Protein AF-A0A800H995-F1 (afdb_monomer_lite)

Sequence (244 aa):
MKYNYLFNILLLSSLLAIDKTYIQQHKPSIDPFRQMSAAKIGDNPFPPNPMGDRAKGFVDQGRVKTAITNYGSFINWDAHPSGIWGDYSYLPAVSFIAGVPGHSNTANYTWENLETVVDEEGVPKYSLWASTNAYEAWYPTSGDTVFKGLLFDLGNDEGIYLPDNEKSSLEEFDSDRLFMFDHENHKIILSTFGEMDPSNTGTRIGFIYPWALRPKLITRESSFDFYDYGPDLEEWTDDDNYVY

Foldseek 3Di:
DVVVVVVVVVVVVVVVPDDVVVVVVPPPPPDPPPDPDDQDDPNDPDDPDVVVVPDDDPPQVPDDDDDDDDDDDDDDPPDPPQDDDDPDGDDPPDDDDDDDQQWAQLLVFDKDWDDFDADPVRFTFKTKIKGLRVLCQQCPPDDHGFFDFKFFPADPSFTDTDPVLEDPDPVPPPHAPHWYADPVVNMIMHMFGTPDDSSDCVSRMTTGGPVNKAADFDDRDPPHTDGQQADVVDGPDPRGRIGD

Radius of gyration: 28.43 Å; chains: 1; bounding box: 77×58×75 Å

pLDDT: mean 77.02, std 17.64, range [38.56, 97.06]

Secondary structure (DSSP, 8-state):
-HHHHHHHHHHHHHHS---HHHHHHTS----TT--SSPPPTTSSPPPSSTTT------GGGT----------S---TTSS---BTTTB---TT--------SEEEGGGS--EEEEEEE-TTS-EEEEEEEEHHHHHHHS-SSSS-S--EEEEEEETTEEEE-GGGB-SSGGG--SSS-EEEETTTTEEEEEEETT--TTSGGG--EEEPGGG-EEEEEEE-SS-EEEE-TTTT-TT-TTS-EE-

Structure (mmCIF, N/CA/C/O backbone):
data_AF-A0A800H995-F1
#
_entry.id   AF-A0A800H995-F1
#
loop_
_atom_site.group_PDB
_atom_site.id
_atom_site.type_symbol
_atom_site.label_atom_id
_atom_site.label_alt_id
_atom_site.label_comp_id
_atom_site.label_asym_id
_atom_site.label_entity_id
_atom_site.label_seq_id
_atom_site.pdbx_PDB_ins_code
_atom_site.Cartn_x
_atom_site.Cartn_y
_atom_site.Cartn_z
_atom_site.occupancy
_atom_site.B_iso_or_equiv
_atom_site.auth_seq_id
_atom_site.auth_comp_id
_atom_site.auth_asym_id
_atom_site.auth_atom_id
_atom_site.pdbx_PDB_model_num
ATOM 1 N N . MET A 1 1 ? 47.366 35.965 44.279 1.00 54.75 1 MET A N 1
ATOM 2 C CA . MET A 1 1 ? 46.313 34.990 43.906 1.00 54.75 1 MET A CA 1
ATOM 3 C C . MET A 1 1 ? 45.366 35.436 42.781 1.00 54.75 1 MET A C 1
ATOM 5 O O . MET A 1 1 ? 44.806 34.550 42.161 1.00 54.75 1 MET A O 1
ATOM 9 N N . LYS A 1 2 ? 45.179 36.730 42.449 1.00 53.84 2 LYS A N 1
ATOM 10 C CA . LYS A 1 2 ? 44.241 37.151 41.373 1.00 53.84 2 LYS A CA 1
ATOM 11 C C . LYS A 1 2 ? 44.732 36.930 39.925 1.00 53.84 2 LYS A C 1
ATOM 13 O O . LYS A 1 2 ? 43.911 36.666 39.058 1.00 53.84 2 LYS A O 1
ATOM 18 N N . TYR A 1 3 ? 46.042 36.977 39.662 1.00 57.00 3 TYR A N 1
ATOM 19 C CA . TYR A 1 3 ? 46.586 36.821 38.298 1.00 57.00 3 TYR A CA 1
ATOM 20 C C . TYR A 1 3 ? 46.536 35.382 37.755 1.00 57.00 3 TYR A C 1
ATOM 22 O O . TYR A 1 3 ? 46.370 35.189 36.554 1.00 57.00 3 TYR A O 1
ATOM 30 N N . ASN A 1 4 ? 46.591 34.369 38.627 1.00 57.97 4 ASN A N 1
ATOM 31 C CA . ASN A 1 4 ? 46.569 32.967 38.193 1.00 57.97 4 ASN A CA 1
ATOM 32 C C . ASN A 1 4 ? 45.194 32.536 37.661 1.00 57.97 4 ASN A C 1
ATOM 34 O O . ASN A 1 4 ? 45.126 31.678 36.789 1.00 57.97 4 ASN A O 1
ATOM 38 N N . TYR A 1 5 ? 44.098 33.136 38.134 1.00 63.56 5 TYR A N 1
ATOM 39 C CA . TYR A 1 5 ? 42.760 32.825 37.620 1.00 63.56 5 TYR A 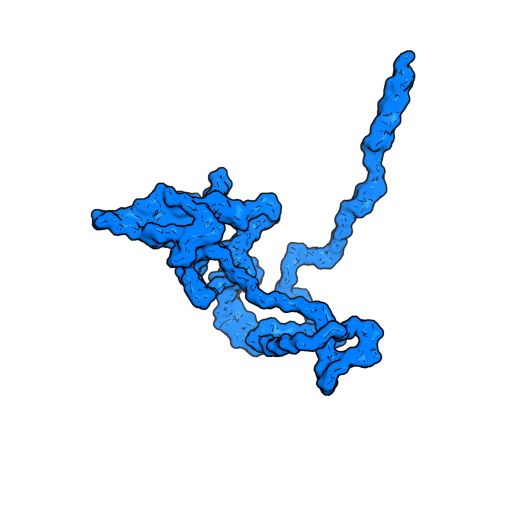CA 1
ATOM 40 C C . TYR A 1 5 ? 42.526 33.417 36.225 1.00 63.56 5 TYR A C 1
ATOM 42 O O . TYR A 1 5 ? 41.967 32.744 35.370 1.00 63.56 5 TYR A O 1
ATOM 50 N N . LEU A 1 6 ? 43.028 34.628 35.960 1.00 67.56 6 LEU A N 1
ATOM 51 C CA . LEU A 1 6 ? 42.952 35.258 34.634 1.00 67.56 6 LEU A CA 1
ATOM 52 C C . LEU A 1 6 ? 43.733 34.476 33.573 1.00 67.56 6 LEU A C 1
ATOM 54 O O . LEU A 1 6 ? 43.238 34.292 32.466 1.00 67.56 6 LEU A O 1
ATOM 58 N N . PHE A 1 7 ? 44.917 33.969 33.926 1.00 72.31 7 PHE A N 1
ATOM 59 C CA . PHE A 1 7 ? 45.712 33.140 33.021 1.00 72.31 7 PHE A CA 1
ATOM 60 C C . PHE A 1 7 ? 45.009 31.817 32.688 1.00 72.31 7 PHE A C 1
ATOM 62 O O . PHE A 1 7 ? 44.943 31.434 31.526 1.00 72.31 7 PHE A O 1
ATOM 69 N N . ASN A 1 8 ? 44.406 31.162 33.687 1.00 70.06 8 ASN A N 1
ATOM 70 C CA . ASN A 1 8 ? 43.651 29.927 33.468 1.00 70.06 8 ASN A CA 1
ATOM 71 C C . ASN A 1 8 ? 42.370 30.147 32.645 1.00 70.06 8 ASN A C 1
ATOM 73 O O . ASN A 1 8 ? 42.041 29.312 31.810 1.00 70.06 8 ASN A O 1
ATOM 77 N N . ILE A 1 9 ? 41.675 31.279 32.816 1.00 75.00 9 ILE A N 1
ATOM 78 C CA . ILE A 1 9 ? 40.492 31.617 32.004 1.00 75.00 9 ILE A CA 1
ATOM 79 C C . ILE A 1 9 ? 40.878 31.837 30.533 1.00 75.00 9 ILE A C 1
ATOM 81 O O . ILE A 1 9 ? 40.166 31.378 29.643 1.00 75.00 9 ILE A O 1
ATOM 85 N N . LEU A 1 10 ? 42.016 32.488 30.271 1.00 71.50 10 LEU A N 1
ATOM 86 C CA . LEU A 1 10 ? 42.496 32.746 28.909 1.00 71.50 10 LEU A CA 1
ATOM 87 C C . LEU A 1 10 ? 42.975 31.470 28.190 1.00 71.50 10 LEU A C 1
ATOM 89 O O . LEU A 1 10 ? 42.895 31.375 26.970 1.00 71.50 10 LEU A O 1
ATOM 93 N N . LEU A 1 11 ? 43.455 30.483 28.949 1.00 68.94 11 LEU A N 1
ATOM 94 C CA . LEU A 1 11 ? 43.869 29.174 28.434 1.00 68.94 11 LEU A CA 1
ATOM 95 C C . LEU A 1 11 ? 42.670 28.247 28.174 1.00 68.94 11 LEU A C 1
ATOM 97 O O . LEU A 1 11 ? 42.711 27.410 27.278 1.00 68.94 11 LEU A O 1
ATOM 101 N N . LEU A 1 12 ? 41.579 28.412 28.926 1.00 69.00 12 LEU A N 1
ATOM 102 C CA . LEU A 1 12 ? 40.344 27.659 28.710 1.00 69.00 12 LEU A CA 1
ATOM 103 C C . LEU A 1 12 ? 39.556 28.183 27.497 1.00 69.00 12 LEU A C 1
ATOM 105 O O . LEU A 1 12 ? 38.948 27.398 26.772 1.00 69.00 12 LEU A O 1
ATOM 109 N N . SER A 1 13 ? 39.596 29.493 27.230 1.00 64.75 13 SER A N 1
ATOM 110 C CA . SER A 1 13 ? 38.947 30.085 26.053 1.00 64.75 13 SER A CA 1
ATOM 111 C C . SER A 1 13 ? 39.665 29.767 24.738 1.00 64.75 13 SER A C 1
ATOM 113 O O . SER A 1 13 ? 39.002 29.674 23.708 1.00 64.75 13 SER A O 1
ATOM 115 N N . SER A 1 14 ? 40.983 29.536 24.752 1.00 65.06 14 SER A N 1
ATOM 116 C CA . SER A 1 14 ? 41.711 29.060 23.567 1.00 65.06 14 SER A CA 1
ATOM 117 C C . SER A 1 14 ? 41.454 27.581 23.260 1.00 65.06 14 SER A C 1
ATOM 119 O O . SER A 1 14 ? 41.461 27.206 22.093 1.00 65.06 14 SER A O 1
ATOM 121 N N . LEU A 1 15 ? 41.160 26.754 24.272 1.00 64.06 15 LEU A N 1
ATOM 122 C CA . LEU A 1 15 ? 40.772 25.347 24.089 1.00 64.06 15 LEU A CA 1
ATOM 123 C C . LEU A 1 15 ? 39.346 25.176 23.539 1.00 64.06 15 LEU A C 1
ATOM 125 O O . LEU A 1 15 ? 39.064 24.179 22.883 1.00 64.06 15 LEU A O 1
ATOM 129 N N . LEU A 1 16 ? 38.454 26.141 23.789 1.00 62.44 16 LEU A N 1
ATOM 130 C CA . LEU A 1 16 ? 37.076 26.155 23.270 1.00 62.44 16 LEU A CA 1
ATOM 131 C C . LEU A 1 16 ? 36.920 26.969 21.975 1.00 62.44 16 LEU A C 1
ATOM 133 O O . LEU A 1 16 ? 35.816 27.070 21.436 1.00 62.44 16 LEU A O 1
ATOM 137 N N . ALA A 1 17 ? 38.001 27.559 21.463 1.00 65.25 17 ALA A N 1
ATOM 138 C CA . ALA A 1 17 ? 37.984 28.236 20.178 1.00 65.25 17 ALA A CA 1
ATOM 139 C C . ALA A 1 17 ? 37.895 27.186 19.061 1.00 65.25 17 ALA A C 1
ATOM 141 O O . ALA A 1 17 ? 38.879 26.532 18.725 1.00 65.25 17 ALA A O 1
ATOM 142 N N . ILE A 1 18 ? 36.700 27.021 18.490 1.00 61.19 18 ILE A N 1
ATOM 143 C CA . ILE A 1 18 ? 36.498 26.200 17.293 1.00 61.19 18 ILE A CA 1
ATOM 144 C C . ILE A 1 18 ? 37.384 26.748 16.174 1.00 61.19 18 ILE A C 1
ATOM 146 O O . ILE A 1 18 ? 37.293 27.921 15.798 1.00 61.19 18 ILE A O 1
ATOM 150 N N . ASP A 1 19 ? 38.236 25.879 15.640 1.00 62.19 19 ASP A N 1
ATOM 151 C CA . ASP A 1 19 ? 39.092 26.197 14.511 1.00 62.19 19 ASP A CA 1
ATOM 152 C C . ASP A 1 19 ? 38.223 26.532 13.288 1.00 62.19 19 ASP A C 1
ATOM 154 O O . ASP A 1 19 ? 37.380 25.744 12.853 1.00 62.19 19 ASP A O 1
ATOM 158 N N . LYS A 1 20 ? 38.411 27.722 12.708 1.00 57.47 20 LYS A N 1
ATOM 159 C CA . LYS A 1 20 ? 37.664 28.140 11.511 1.00 57.47 20 LYS A CA 1
ATOM 160 C C . LYS A 1 20 ? 37.941 27.228 10.313 1.00 57.47 20 LYS A C 1
ATOM 162 O O . LYS A 1 20 ? 37.108 27.165 9.409 1.00 57.47 20 LYS A O 1
ATOM 167 N N . THR A 1 21 ? 39.066 26.509 10.303 1.00 59.22 21 THR A N 1
ATOM 168 C CA . THR A 1 21 ? 39.370 25.519 9.260 1.00 59.22 21 THR A CA 1
ATOM 169 C C . THR A 1 21 ? 38.473 24.280 9.352 1.00 59.22 21 THR A C 1
ATOM 171 O O . THR A 1 21 ? 38.081 23.746 8.314 1.00 59.22 21 THR A O 1
ATOM 174 N N . TYR A 1 22 ? 38.025 23.898 10.555 1.00 60.59 22 TYR A N 1
ATOM 175 C CA . TYR A 1 22 ? 37.072 22.799 10.760 1.00 60.59 22 TYR A CA 1
ATOM 176 C C . TYR A 1 22 ? 35.713 23.083 10.095 1.00 60.59 22 TYR A C 1
ATOM 178 O O . TYR A 1 22 ? 35.132 22.209 9.449 1.00 60.59 22 TYR A O 1
ATOM 186 N N . ILE A 1 23 ? 35.252 24.340 10.164 1.00 54.34 23 ILE A N 1
ATOM 187 C CA . ILE A 1 23 ? 34.011 24.808 9.518 1.00 54.34 23 ILE A CA 1
ATOM 188 C C . ILE A 1 23 ? 34.150 24.833 7.984 1.00 54.34 23 ILE A C 1
ATOM 190 O O . ILE A 1 23 ? 33.175 24.611 7.269 1.00 54.34 23 ILE A O 1
ATOM 194 N N . GLN A 1 24 ? 35.351 25.088 7.451 1.00 56.56 24 GLN A N 1
ATOM 195 C CA . GLN A 1 24 ? 35.584 25.096 6.002 1.00 56.56 24 GLN A CA 1
ATOM 196 C C . GLN A 1 24 ? 35.655 23.688 5.399 1.00 56.56 24 GLN A C 1
ATOM 198 O O . GLN A 1 24 ? 35.197 23.507 4.274 1.00 56.56 24 GLN A O 1
ATOM 203 N N . GLN A 1 25 ? 36.165 22.699 6.139 1.00 55.88 25 GLN A N 1
ATOM 204 C CA . GLN A 1 25 ? 36.224 21.303 5.681 1.00 55.88 25 GLN A CA 1
ATOM 205 C C . GLN A 1 25 ? 34.849 20.615 5.637 1.00 55.88 25 GLN A C 1
ATOM 207 O O . GLN A 1 25 ? 34.675 19.669 4.878 1.00 55.88 25 GLN A O 1
ATOM 212 N N . HIS A 1 26 ? 33.870 21.110 6.402 1.00 52.75 26 HIS A N 1
ATOM 213 C CA . HIS A 1 26 ? 32.517 20.545 6.494 1.00 52.75 26 HIS A CA 1
ATOM 214 C C . HIS A 1 26 ? 31.446 21.395 5.802 1.00 52.75 26 HIS A C 1
ATOM 216 O O . HIS A 1 26 ? 30.258 21.223 6.072 1.00 52.75 26 HIS A O 1
ATOM 222 N N . LYS A 1 27 ? 31.816 22.312 4.899 1.00 53.94 27 LYS A N 1
ATOM 223 C CA . LYS A 1 27 ? 30.809 22.818 3.963 1.00 53.94 27 LYS A CA 1
ATOM 224 C C . LYS A 1 27 ? 30.419 21.646 3.063 1.00 53.94 27 LYS A C 1
ATOM 226 O O . LYS A 1 27 ? 31.298 21.170 2.344 1.00 53.94 27 LYS A O 1
ATOM 231 N N . PRO A 1 28 ? 29.161 21.166 3.091 1.00 56.66 28 PRO A N 1
ATOM 232 C CA . PRO A 1 28 ? 28.741 20.147 2.145 1.00 56.66 28 PRO A CA 1
ATOM 233 C C . PRO A 1 28 ? 29.034 20.696 0.752 1.00 56.66 28 PRO A C 1
ATOM 235 O O . PRO A 1 28 ? 28.636 21.819 0.429 1.00 56.66 28 PRO A O 1
ATOM 238 N N . SER A 1 29 ? 29.802 19.951 -0.042 1.00 57.75 29 SER A N 1
ATOM 239 C CA . SER A 1 29 ? 29.972 20.269 -1.451 1.00 57.75 29 SER A CA 1
ATOM 240 C C . SER A 1 29 ? 28.579 20.265 -2.062 1.00 57.75 29 SER A C 1
ATOM 242 O O . SER A 1 29 ? 27.943 19.216 -2.153 1.00 57.75 29 SER A O 1
ATOM 244 N N . ILE A 1 30 ? 28.070 21.447 -2.398 1.00 59.50 30 ILE A N 1
ATOM 245 C CA . ILE A 1 30 ? 26.833 21.562 -3.158 1.00 59.50 30 ILE A CA 1
ATOM 246 C C . ILE A 1 30 ? 27.180 20.995 -4.526 1.00 59.50 30 ILE A C 1
ATOM 248 O O . ILE A 1 30 ? 27.930 21.621 -5.273 1.00 59.50 30 ILE A O 1
ATOM 252 N N . ASP A 1 31 ? 26.723 19.775 -4.794 1.00 55.09 31 ASP A N 1
ATOM 253 C CA . ASP A 1 31 ? 26.855 19.174 -6.109 1.00 55.09 31 ASP A CA 1
ATOM 254 C C . ASP A 1 31 ? 26.117 20.081 -7.112 1.00 55.09 31 ASP A C 1
ATOM 256 O O . ASP A 1 31 ? 24.905 20.273 -6.975 1.00 55.09 31 ASP A O 1
ATOM 260 N N . PRO A 1 32 ? 26.821 20.694 -8.083 1.00 59.16 32 PRO A N 1
ATOM 261 C CA . PRO A 1 32 ? 26.200 21.561 -9.078 1.00 59.16 32 PRO A CA 1
ATOM 262 C C . PRO A 1 32 ? 25.248 20.801 -10.016 1.00 59.16 32 PRO A C 1
ATOM 264 O O . PRO A 1 32 ? 24.478 21.441 -10.726 1.00 59.16 32 PRO A O 1
ATOM 267 N N . PHE A 1 33 ? 25.280 19.464 -10.009 1.00 58.44 33 PHE A N 1
ATOM 268 C CA . PHE A 1 33 ? 24.367 18.586 -10.742 1.00 58.44 33 PHE A CA 1
ATOM 269 C C . PHE A 1 33 ? 23.270 17.992 -9.861 1.00 58.44 33 PHE A C 1
ATOM 271 O O . PHE A 1 33 ? 22.511 17.139 -10.321 1.00 58.44 33 PHE A O 1
ATOM 278 N N . ARG A 1 34 ? 23.155 18.445 -8.606 1.00 47.72 34 ARG A N 1
ATOM 279 C CA . ARG A 1 34 ? 22.047 18.062 -7.740 1.00 47.72 34 ARG A CA 1
ATOM 280 C C . ARG A 1 34 ? 20.759 18.600 -8.344 1.00 47.72 34 ARG A C 1
ATOM 282 O O . ARG A 1 34 ? 20.416 19.768 -8.165 1.00 47.72 34 ARG A O 1
ATOM 289 N N . GLN A 1 35 ? 20.059 17.746 -9.079 1.00 53.19 35 GLN A N 1
ATOM 290 C CA . GLN A 1 35 ? 18.745 18.087 -9.580 1.00 53.19 35 GLN A CA 1
ATOM 291 C C . GLN A 1 35 ? 17.812 18.269 -8.384 1.00 53.19 35 GLN A C 1
ATOM 293 O O . GLN A 1 35 ? 17.737 17.424 -7.492 1.00 53.19 35 GLN A O 1
ATOM 298 N N . MET A 1 36 ? 17.174 19.436 -8.325 1.00 53.41 36 MET A N 1
ATOM 299 C CA . MET A 1 36 ? 16.183 19.748 -7.294 1.00 53.41 36 MET A CA 1
ATOM 300 C C . MET A 1 36 ? 14.823 19.104 -7.588 1.00 53.41 36 MET A C 1
ATOM 302 O O . MET A 1 36 ? 13.978 19.051 -6.703 1.00 53.41 36 MET A O 1
ATOM 306 N N . SER A 1 37 ? 14.639 18.602 -8.808 1.00 59.25 37 SER A N 1
ATOM 307 C CA . SER A 1 37 ? 13.478 17.854 -9.279 1.00 59.25 37 SER A CA 1
ATOM 308 C C . SER A 1 37 ? 13.937 16.508 -9.839 1.00 59.25 37 SER A C 1
ATOM 310 O O . SER A 1 37 ? 15.070 16.389 -10.309 1.00 59.25 37 SER A O 1
ATOM 312 N N . ALA A 1 38 ? 13.072 15.495 -9.802 1.00 58.06 38 ALA A N 1
ATOM 313 C CA . ALA A 1 38 ? 13.302 14.283 -10.580 1.00 58.06 38 ALA A CA 1
ATOM 314 C C . ALA A 1 38 ? 13.412 14.657 -12.072 1.00 58.06 38 ALA A C 1
ATOM 316 O O . ALA A 1 38 ? 12.685 15.536 -12.536 1.00 58.06 38 ALA A O 1
ATOM 317 N N . ALA A 1 39 ? 14.350 14.047 -12.802 1.00 59.81 39 ALA A N 1
ATOM 318 C CA . ALA A 1 39 ? 14.429 14.214 -14.251 1.00 59.81 39 ALA A CA 1
ATOM 319 C C . ALA A 1 39 ? 13.165 13.631 -14.890 1.00 59.81 39 ALA A C 1
ATOM 321 O O . ALA A 1 39 ? 12.887 12.449 -14.674 1.00 59.81 39 ALA A O 1
ATOM 322 N N . LYS A 1 40 ? 12.447 14.429 -15.683 1.00 61.06 40 LYS A N 1
ATOM 323 C CA . LYS A 1 40 ? 11.290 13.960 -16.444 1.00 61.06 40 LYS A CA 1
ATOM 324 C C . LYS A 1 40 ? 11.722 13.187 -17.687 1.00 61.06 40 LYS A C 1
ATOM 326 O O . LYS A 1 40 ? 12.825 13.386 -18.224 1.00 61.06 40 LYS A O 1
ATOM 331 N N . ILE A 1 41 ? 10.856 12.307 -18.182 1.00 58.25 41 ILE A N 1
ATOM 332 C CA . ILE A 1 41 ? 11.091 11.619 -19.456 1.00 58.25 41 ILE A CA 1
ATOM 333 C C . ILE A 1 41 ? 11.162 12.671 -20.576 1.00 58.25 41 ILE A C 1
ATOM 335 O O . ILE A 1 41 ? 10.189 13.348 -20.889 1.00 58.25 41 ILE A O 1
ATOM 339 N N . GLY A 1 42 ? 12.339 12.814 -21.194 1.00 63.06 42 GLY A N 1
ATOM 340 C CA . GLY A 1 42 ? 12.588 13.797 -22.257 1.00 63.06 42 GLY A CA 1
ATOM 341 C C . GLY A 1 42 ? 13.265 15.101 -21.814 1.00 63.06 42 GLY A C 1
ATOM 342 O O . GLY A 1 42 ? 13.636 15.890 -22.682 1.00 63.06 42 GLY A O 1
ATOM 343 N N . ASP A 1 43 ? 13.521 15.304 -20.514 1.00 66.31 43 ASP A N 1
ATOM 344 C CA . ASP A 1 43 ? 14.263 16.478 -20.010 1.00 66.31 43 ASP A CA 1
ATOM 345 C C . ASP A 1 43 ? 15.713 16.522 -20.505 1.00 66.31 43 ASP A C 1
ATOM 347 O O . ASP A 1 43 ? 16.322 17.587 -20.639 1.00 66.31 43 ASP A O 1
ATOM 351 N N . ASN A 1 44 ? 16.285 15.348 -20.780 1.00 66.44 44 ASN A N 1
ATOM 352 C CA . ASN A 1 44 ? 17.637 15.228 -21.295 1.00 66.44 44 ASN A CA 1
ATOM 353 C C . ASN A 1 44 ? 17.601 15.081 -22.822 1.00 66.44 44 ASN A C 1
ATOM 355 O O . ASN A 1 44 ? 16.975 14.145 -23.329 1.00 66.44 44 ASN A O 1
ATOM 359 N N . PRO A 1 45 ? 18.295 15.956 -23.574 1.00 66.06 45 PRO A N 1
ATOM 360 C CA . PRO A 1 45 ? 18.411 15.790 -25.013 1.00 66.06 45 PRO A CA 1
ATOM 361 C C . PRO A 1 45 ? 19.145 14.486 -25.331 1.00 66.06 45 PRO A C 1
ATOM 363 O O . PRO A 1 45 ? 19.987 14.025 -24.554 1.00 66.06 45 PRO A O 1
ATOM 366 N N . PHE A 1 46 ? 18.868 13.920 -26.508 1.00 63.91 46 PHE A N 1
ATOM 367 C CA . PHE A 1 46 ? 19.617 12.763 -26.993 1.00 63.91 46 PHE A CA 1
ATOM 368 C C . PHE A 1 46 ? 21.129 13.028 -26.908 1.00 63.91 46 PHE A C 1
ATOM 370 O O . PHE A 1 46 ? 21.572 14.131 -27.260 1.00 63.91 46 PHE A O 1
ATOM 377 N N . PRO A 1 47 ? 21.937 12.045 -26.464 1.00 63.03 47 PRO A N 1
ATOM 378 C CA . PRO A 1 47 ? 23.374 12.222 -26.346 1.00 63.03 47 PRO A CA 1
ATOM 379 C C . PRO A 1 47 ? 23.962 12.710 -27.679 1.00 63.03 47 PRO A C 1
ATOM 381 O O . PRO A 1 47 ? 23.758 12.067 -28.711 1.00 63.03 47 PRO A O 1
ATOM 384 N N . PRO A 1 48 ? 24.739 13.808 -27.697 1.00 67.69 48 PRO A N 1
ATOM 385 C CA . PRO A 1 48 ? 25.299 14.352 -28.937 1.00 67.69 48 PRO A CA 1
ATOM 386 C C . PRO A 1 48 ? 26.365 13.434 -29.552 1.00 67.69 48 PRO A C 1
ATOM 388 O O . PRO A 1 48 ? 26.756 13.617 -30.704 1.00 67.69 48 PRO A O 1
ATOM 391 N N . ASN A 1 49 ? 26.858 12.457 -28.784 1.00 66.56 49 ASN A N 1
ATOM 392 C CA . ASN A 1 49 ? 27.840 11.483 -29.224 1.00 66.56 49 ASN A CA 1
ATOM 393 C C . ASN A 1 49 ? 27.249 10.060 -29.168 1.00 66.56 49 ASN A C 1
ATOM 395 O O . ASN A 1 49 ? 27.012 9.558 -28.067 1.00 66.56 49 ASN A O 1
ATOM 399 N N . PRO A 1 50 ? 27.116 9.358 -30.307 1.00 58.78 50 PRO A N 1
ATOM 400 C CA . PRO A 1 50 ? 26.635 7.975 -30.343 1.00 58.78 50 PRO A CA 1
ATOM 401 C C . PRO A 1 50 ? 27.564 6.980 -29.620 1.00 58.78 50 PRO A C 1
ATOM 403 O O . PRO A 1 50 ? 27.151 5.872 -29.297 1.00 58.78 50 PRO A O 1
ATOM 406 N N . MET A 1 51 ? 28.818 7.345 -29.317 1.00 53.59 51 MET A N 1
ATOM 407 C CA . MET A 1 51 ? 29.682 6.543 -28.438 1.00 53.59 51 MET A CA 1
ATOM 408 C C . MET A 1 51 ? 29.318 6.652 -26.950 1.00 53.59 51 MET A C 1
ATOM 410 O O . MET A 1 51 ? 29.740 5.785 -26.188 1.00 53.59 51 MET A O 1
ATOM 414 N N . GLY A 1 52 ? 28.581 7.689 -26.539 1.00 52.00 52 GLY A N 1
ATOM 415 C CA . GLY A 1 52 ? 28.050 7.835 -25.178 1.00 52.00 52 GLY A CA 1
ATOM 416 C C . GLY A 1 52 ? 26.762 7.041 -24.950 1.00 52.00 52 GLY A C 1
ATOM 417 O O . GLY A 1 52 ? 26.451 6.698 -23.817 1.00 52.00 52 GLY A O 1
ATOM 418 N N . ASP A 1 53 ? 26.067 6.679 -26.030 1.00 50.75 53 ASP A N 1
ATOM 419 C CA . ASP A 1 53 ? 24.805 5.933 -26.027 1.00 50.75 53 ASP A CA 1
ATOM 420 C C . ASP A 1 53 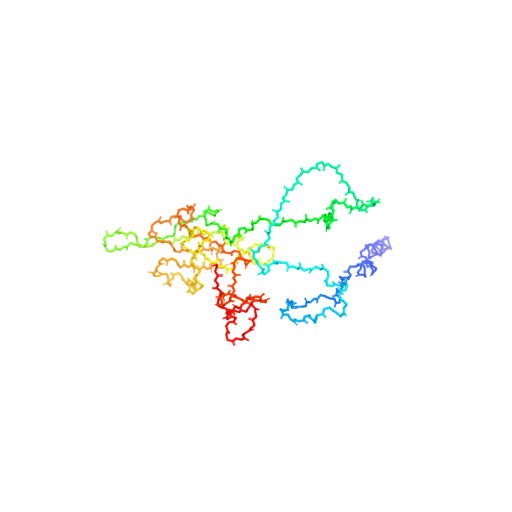? 25.031 4.426 -26.263 1.00 50.75 53 ASP A C 1
ATOM 422 O O . ASP A 1 53 ? 24.505 3.802 -27.185 1.00 50.75 53 ASP A O 1
ATOM 426 N N . ARG A 1 54 ? 25.935 3.829 -25.476 1.00 53.56 54 ARG A N 1
ATOM 427 C CA . ARG A 1 54 ? 26.258 2.390 -25.576 1.00 53.56 54 ARG A CA 1
ATOM 428 C C . ARG A 1 54 ? 25.429 1.521 -24.634 1.00 53.56 54 ARG A C 1
ATOM 430 O O . ARG A 1 54 ? 25.456 0.299 -24.763 1.00 53.56 54 ARG A O 1
ATOM 437 N N . ALA A 1 55 ? 24.691 2.130 -23.712 1.00 48.56 55 ALA A N 1
ATOM 438 C CA . ALA A 1 55 ? 23.812 1.434 -22.786 1.00 48.56 55 ALA A CA 1
ATOM 439 C C . ALA A 1 55 ? 22.364 1.517 -23.286 1.00 48.56 55 ALA A C 1
ATOM 441 O O . ALA A 1 55 ? 21.603 2.388 -22.884 1.00 48.56 55 ALA A O 1
ATOM 442 N N . LYS A 1 56 ? 21.965 0.584 -24.158 1.00 47.59 56 LYS A N 1
ATOM 443 C CA . LYS A 1 56 ? 20.542 0.364 -24.446 1.00 47.59 56 LYS A CA 1
ATOM 444 C C . LYS A 1 56 ? 19.906 -0.360 -23.261 1.00 47.59 56 LYS A C 1
ATOM 446 O O . LYS A 1 56 ? 20.133 -1.555 -23.074 1.00 47.59 56 LYS A O 1
ATOM 451 N N . GLY A 1 57 ? 19.128 0.358 -22.457 1.00 46.47 57 GLY A N 1
ATOM 452 C CA . GLY A 1 57 ? 18.270 -0.244 -21.440 1.00 46.47 57 GLY A CA 1
ATOM 453 C C . GLY A 1 57 ? 17.075 -0.928 -22.105 1.00 46.47 57 GLY A C 1
ATOM 454 O O . GLY A 1 57 ? 16.235 -0.264 -22.694 1.00 46.47 57 GLY A O 1
ATOM 455 N N . PHE A 1 58 ? 16.983 -2.255 -22.020 1.00 45.38 58 PHE A N 1
ATOM 456 C CA . PHE A 1 58 ? 15.841 -3.031 -22.536 1.00 45.38 58 PHE A CA 1
ATOM 457 C C . PHE A 1 58 ? 14.697 -3.174 -21.514 1.00 45.38 58 PHE A C 1
ATOM 459 O O . PHE A 1 58 ? 13.928 -4.134 -21.581 1.00 45.38 58 PHE A O 1
ATOM 466 N N . VAL A 1 59 ? 14.590 -2.247 -20.556 1.00 44.28 59 VAL A N 1
ATOM 467 C CA . VAL A 1 59 ? 13.576 -2.299 -19.487 1.00 44.28 59 VAL A CA 1
ATOM 468 C C . VAL A 1 59 ? 12.157 -2.220 -20.070 1.00 44.28 59 VAL A C 1
ATOM 470 O O . VAL A 1 59 ? 11.311 -3.025 -19.689 1.00 44.28 59 VAL A O 1
ATOM 473 N N . ASP A 1 60 ? 11.936 -1.391 -21.094 1.00 46.44 60 ASP A N 1
ATOM 474 C CA . ASP A 1 60 ? 10.596 -1.155 -21.661 1.00 46.44 60 ASP A CA 1
ATOM 475 C C . ASP A 1 60 ? 10.052 -2.276 -22.558 1.00 46.44 60 ASP A C 1
ATOM 477 O O . ASP A 1 60 ? 8.860 -2.326 -22.845 1.00 46.44 60 ASP A O 1
ATOM 481 N N . GLN A 1 61 ? 10.881 -3.226 -23.004 1.00 45.88 61 GLN A N 1
ATOM 482 C CA . GLN A 1 61 ? 10.428 -4.272 -23.937 1.00 45.88 61 GLN A CA 1
ATOM 483 C C . GLN A 1 61 ? 9.983 -5.573 -23.251 1.00 45.88 61 GLN A C 1
ATOM 485 O O . GLN A 1 61 ? 9.635 -6.539 -23.937 1.00 45.88 61 GLN A O 1
ATOM 490 N N . GLY A 1 62 ? 10.007 -5.633 -21.912 1.00 45.53 62 GLY A N 1
ATOM 491 C CA . GLY A 1 62 ? 9.465 -6.754 -21.129 1.00 45.53 62 GLY A CA 1
ATOM 492 C C . GLY A 1 62 ? 10.066 -8.131 -21.452 1.00 45.53 62 GLY A C 1
ATOM 493 O O . GLY A 1 62 ? 9.461 -9.162 -21.163 1.00 45.53 62 GLY A O 1
ATOM 494 N N . ARG A 1 63 ? 11.237 -8.187 -22.099 1.00 43.78 63 ARG A N 1
ATOM 495 C CA . ARG A 1 63 ? 11.880 -9.433 -22.547 1.00 43.78 63 ARG A CA 1
ATOM 496 C C . ARG A 1 63 ? 13.370 -9.421 -22.244 1.00 43.78 63 ARG A C 1
ATOM 498 O O . ARG A 1 63 ? 14.200 -9.467 -23.147 1.00 43.78 63 ARG A O 1
ATOM 505 N N . VAL A 1 64 ? 13.719 -9.429 -20.963 1.00 46.66 64 VAL A N 1
ATOM 506 C CA . VAL A 1 64 ? 15.083 -9.773 -20.560 1.00 46.66 64 VAL A CA 1
ATOM 507 C C . VAL A 1 64 ? 15.169 -11.296 -20.450 1.00 46.66 64 VAL A C 1
ATOM 509 O O . VAL A 1 64 ? 14.644 -11.899 -19.520 1.00 46.66 64 VAL A O 1
ATOM 512 N N . LYS A 1 65 ? 15.813 -11.946 -21.425 1.00 43.31 65 LYS A N 1
ATOM 513 C CA . LYS A 1 65 ? 16.214 -13.355 -21.303 1.00 43.31 65 LYS A CA 1
ATOM 514 C C . LYS A 1 65 ? 17.613 -13.391 -20.700 1.00 43.31 65 LYS A C 1
ATOM 516 O O . LYS A 1 65 ? 18.590 -13.214 -21.423 1.00 43.31 65 LYS A O 1
ATOM 521 N N . THR A 1 66 ? 17.715 -13.587 -19.389 1.00 47.00 66 THR A N 1
ATOM 522 C CA . THR A 1 66 ? 19.004 -13.818 -18.727 1.00 47.00 66 THR A CA 1
ATOM 523 C C . THR A 1 66 ? 19.261 -15.319 -18.618 1.00 47.00 66 THR A C 1
ATOM 525 O O . THR A 1 66 ? 18.366 -16.100 -18.300 1.00 47.00 66 THR A O 1
ATOM 528 N N . ALA A 1 67 ? 20.488 -15.744 -18.905 1.00 45.22 67 ALA A N 1
ATOM 529 C CA . ALA A 1 67 ? 20.958 -17.090 -18.607 1.00 45.22 67 ALA A CA 1
ATOM 530 C C . ALA A 1 67 ? 22.112 -16.952 -17.614 1.00 45.22 67 ALA A C 1
ATOM 532 O O . ALA A 1 67 ? 23.177 -16.447 -17.961 1.00 45.22 67 ALA A O 1
ATOM 533 N N . ILE A 1 68 ? 21.891 -17.361 -16.365 1.00 50.94 68 ILE A N 1
ATOM 534 C CA . ILE A 1 68 ? 22.937 -17.367 -15.340 1.00 50.94 68 ILE A CA 1
ATOM 535 C C . ILE A 1 68 ? 23.721 -18.669 -15.509 1.00 50.94 68 ILE A C 1
ATOM 537 O O . ILE A 1 68 ? 23.241 -19.740 -15.145 1.00 50.94 68 ILE A O 1
ATOM 541 N N . THR A 1 69 ? 24.924 -18.585 -16.078 1.00 43.59 69 THR A N 1
ATOM 542 C CA . THR A 1 69 ? 25.884 -19.697 -16.070 1.00 43.59 69 THR A CA 1
ATOM 543 C C . THR A 1 69 ? 26.949 -19.400 -15.027 1.00 43.59 69 THR A C 1
ATOM 545 O O . THR A 1 69 ? 27.738 -18.474 -15.186 1.00 43.59 69 THR A O 1
ATOM 548 N N . ASN A 1 70 ? 26.956 -20.167 -13.939 1.00 42.78 70 ASN A N 1
ATOM 549 C CA . ASN A 1 70 ? 28.023 -20.117 -12.947 1.00 42.78 70 ASN A CA 1
ATOM 550 C C . ASN A 1 70 ? 29.143 -21.068 -13.386 1.00 42.78 70 ASN A C 1
ATOM 552 O O . ASN A 1 70 ? 28.917 -22.276 -13.482 1.00 42.78 70 ASN A O 1
ATOM 556 N N . TYR A 1 71 ? 30.337 -20.535 -13.655 1.00 38.56 71 TYR A N 1
ATOM 557 C CA . TYR A 1 71 ? 31.524 -21.358 -13.855 1.00 38.56 71 TYR A CA 1
ATOM 558 C C . TYR A 1 71 ? 32.776 -20.683 -13.289 1.00 38.56 71 TYR A C 1
ATOM 560 O O . TYR A 1 71 ? 33.349 -19.805 -13.922 1.00 38.56 71 TYR A O 1
ATOM 568 N N . GLY A 1 72 ? 33.225 -21.157 -12.122 1.00 46.69 72 GLY A N 1
ATOM 569 C CA . GLY A 1 72 ? 34.572 -20.922 -11.593 1.00 46.69 72 GLY A CA 1
ATOM 570 C C . GLY A 1 72 ? 34.921 -19.474 -11.217 1.00 46.69 72 GLY A C 1
ATOM 571 O O . GLY A 1 72 ? 34.264 -18.508 -11.582 1.00 46.69 72 GLY A O 1
ATOM 572 N N . SER A 1 73 ? 35.995 -19.321 -10.443 1.00 56.25 73 SER A N 1
ATOM 573 C CA . SER A 1 73 ? 36.567 -18.014 -10.110 1.00 56.25 73 SER A CA 1
ATOM 574 C C . SER A 1 73 ? 37.618 -17.657 -11.153 1.00 56.25 73 SER A C 1
ATOM 576 O O . SER A 1 73 ? 38.730 -18.131 -10.993 1.00 56.25 73 SER A O 1
ATOM 578 N N . PHE A 1 74 ? 37.308 -16.865 -12.193 1.00 48.34 74 PHE A N 1
ATOM 579 C CA . PHE A 1 74 ? 38.343 -16.188 -12.996 1.00 48.34 74 PHE A CA 1
ATOM 580 C C . PHE A 1 74 ? 37.860 -14.919 -13.740 1.00 48.34 74 PHE A C 1
ATOM 582 O O . PHE A 1 74 ? 36.868 -14.944 -14.461 1.00 48.34 74 PHE A O 1
ATOM 589 N N . ILE A 1 75 ? 38.716 -13.887 -13.633 1.00 50.72 75 ILE A N 1
ATOM 590 C CA . ILE A 1 75 ? 39.004 -12.737 -14.525 1.00 50.72 75 ILE A CA 1
ATOM 591 C C . ILE A 1 75 ? 38.531 -11.339 -14.066 1.00 50.72 75 ILE A C 1
ATOM 593 O O . ILE A 1 75 ? 37.371 -10.953 -14.170 1.00 50.72 75 ILE A O 1
ATOM 597 N N . ASN A 1 76 ? 39.519 -10.565 -13.603 1.00 52.97 76 ASN A N 1
ATOM 598 C CA . ASN A 1 76 ? 39.546 -9.109 -13.468 1.00 52.97 76 ASN A CA 1
ATOM 599 C C . ASN A 1 76 ? 39.736 -8.426 -14.840 1.00 52.97 76 ASN A C 1
ATOM 601 O O . ASN A 1 76 ? 40.327 -9.000 -15.751 1.00 52.97 76 ASN A O 1
ATOM 605 N N . TRP A 1 77 ? 39.283 -7.173 -14.969 1.00 53.78 77 TRP A N 1
ATOM 606 C CA . TRP A 1 77 ? 39.417 -6.330 -16.177 1.00 53.78 77 TRP A CA 1
ATOM 607 C C . TRP A 1 77 ? 40.873 -6.135 -16.655 1.00 53.78 77 TRP A C 1
ATOM 609 O O . TRP A 1 77 ? 41.106 -5.721 -17.786 1.00 53.78 77 TRP A O 1
ATOM 619 N N . ASP A 1 78 ? 41.855 -6.472 -15.819 1.00 55.19 78 ASP A N 1
ATOM 620 C CA . ASP A 1 78 ? 43.278 -6.242 -16.075 1.00 55.19 78 ASP A CA 1
ATOM 621 C C . ASP A 1 78 ? 43.925 -7.261 -17.033 1.00 55.19 78 ASP A C 1
ATOM 623 O O . ASP A 1 78 ? 45.092 -7.104 -17.396 1.00 55.19 78 ASP A O 1
ATOM 627 N N . ALA A 1 79 ? 43.205 -8.313 -17.445 1.00 55.06 79 ALA A N 1
ATOM 628 C CA . ALA A 1 79 ? 43.725 -9.346 -18.341 1.00 55.06 79 ALA A CA 1
ATOM 629 C C . ALA A 1 79 ? 42.969 -9.378 -19.681 1.00 55.06 79 ALA A C 1
ATOM 631 O O . ALA A 1 79 ? 41.793 -9.737 -19.753 1.00 55.06 79 ALA A O 1
ATOM 632 N N . HIS A 1 80 ? 43.676 -9.044 -20.765 1.00 56.47 80 HIS A N 1
ATOM 633 C CA . HIS A 1 80 ? 43.170 -9.102 -22.138 1.00 56.47 80 HIS A CA 1
ATOM 634 C C . HIS A 1 80 ? 43.805 -10.266 -22.924 1.00 56.47 80 HIS A C 1
ATOM 636 O O . HIS A 1 80 ? 44.996 -10.533 -22.748 1.00 56.47 80 HIS A O 1
ATOM 642 N N . PRO A 1 81 ? 43.059 -10.929 -23.832 1.00 57.44 81 PRO A N 1
ATOM 643 C CA . PRO A 1 81 ? 41.721 -10.565 -24.299 1.00 57.44 81 PRO A CA 1
ATOM 644 C C . PRO A 1 81 ? 40.602 -11.093 -23.390 1.00 57.44 81 PRO A C 1
ATOM 646 O O . PRO A 1 81 ? 40.480 -12.290 -23.143 1.00 57.44 81 PRO A O 1
ATOM 649 N N . SER A 1 82 ? 39.737 -10.186 -22.944 1.00 56.16 82 SER A N 1
ATOM 650 C CA . SER A 1 82 ? 38.501 -10.495 -22.228 1.00 56.16 82 SER A CA 1
ATOM 651 C C . SER A 1 82 ? 37.405 -10.853 -23.239 1.00 56.16 82 SER A C 1
ATOM 653 O O . SER A 1 82 ? 36.534 -10.048 -23.561 1.00 56.16 82 SER A O 1
ATOM 655 N N . GLY A 1 83 ? 37.475 -12.055 -23.808 1.00 51.66 83 GLY A N 1
ATOM 656 C CA . GLY A 1 83 ? 36.483 -12.534 -24.771 1.00 51.66 83 GLY A CA 1
ATOM 657 C C . GLY A 1 83 ? 36.115 -13.988 -24.524 1.00 51.66 83 GLY A C 1
ATOM 658 O O . GLY A 1 83 ? 36.998 -14.828 -24.361 1.00 51.66 83 GLY A O 1
ATOM 659 N N . ILE A 1 84 ? 34.817 -14.296 -24.543 1.00 55.66 84 ILE A N 1
ATOM 660 C CA . ILE A 1 84 ? 34.349 -15.649 -24.843 1.00 55.66 84 ILE A CA 1
ATOM 661 C C . ILE A 1 84 ? 33.676 -15.629 -26.213 1.00 55.66 84 ILE A C 1
ATOM 663 O O . ILE A 1 84 ? 32.907 -14.740 -26.528 1.00 55.66 84 ILE A O 1
ATOM 667 N N . TRP A 1 85 ? 34.010 -16.648 -27.000 1.00 51.47 85 TRP A N 1
ATOM 668 C CA . TRP A 1 85 ? 33.411 -17.118 -28.250 1.00 51.47 85 TRP A CA 1
ATOM 669 C C . TRP A 1 85 ? 32.434 -16.193 -29.008 1.00 51.47 85 TRP A C 1
ATOM 671 O O . TRP A 1 85 ? 31.270 -16.044 -28.644 1.00 51.47 85 TRP A O 1
ATOM 681 N N . GLY A 1 86 ? 32.888 -15.686 -30.160 1.00 64.44 86 GLY A N 1
ATOM 682 C CA . GLY A 1 86 ? 32.068 -14.910 -31.094 1.00 64.44 86 GLY A CA 1
ATOM 683 C C . GLY A 1 86 ? 31.910 -13.450 -30.669 1.00 64.44 86 GLY A C 1
ATOM 684 O O . GLY A 1 86 ? 32.889 -12.813 -30.289 1.00 64.44 86 GLY A O 1
ATOM 685 N N . ASP A 1 87 ? 30.678 -12.943 -30.738 1.00 57.91 87 ASP A N 1
ATOM 686 C CA . ASP A 1 87 ? 30.317 -11.546 -30.445 1.00 57.91 87 ASP A CA 1
ATOM 687 C C . ASP A 1 87 ? 29.929 -11.306 -28.966 1.00 57.91 87 ASP A C 1
ATOM 689 O O . ASP A 1 87 ? 29.360 -10.267 -28.629 1.00 57.91 87 ASP A O 1
ATOM 693 N N . TYR A 1 88 ? 30.194 -12.261 -28.066 1.00 57.44 88 TYR A N 1
ATOM 694 C CA . TYR A 1 88 ? 29.807 -12.185 -26.653 1.00 57.44 88 TYR A CA 1
ATOM 695 C C . TYR A 1 88 ? 30.987 -11.752 -25.761 1.00 57.44 88 TYR A C 1
ATOM 697 O O . TYR A 1 88 ? 32.141 -12.106 -25.985 1.00 57.44 88 TYR A O 1
ATOM 705 N N . SER A 1 89 ? 30.718 -10.966 -24.717 1.00 61.78 89 SER A N 1
ATOM 706 C CA . SER A 1 89 ? 31.744 -10.507 -23.769 1.00 61.78 89 SER A CA 1
ATOM 707 C C . SER A 1 89 ? 31.219 -10.526 -22.334 1.00 61.78 89 SER A C 1
ATOM 709 O O . SER A 1 89 ? 30.010 -10.584 -22.102 1.00 61.78 89 SER A O 1
ATOM 711 N N . TYR A 1 90 ? 32.136 -10.500 -21.369 1.00 61.31 90 TYR A N 1
ATOM 712 C CA . TYR A 1 90 ? 31.807 -10.425 -19.951 1.00 61.31 90 TYR A CA 1
ATOM 713 C C . TYR A 1 90 ? 31.439 -8.996 -19.554 1.00 61.31 90 TYR A C 1
ATOM 715 O O . TYR A 1 90 ? 32.157 -8.050 -19.872 1.00 61.31 90 TYR A O 1
ATOM 723 N N . LEU A 1 91 ? 30.363 -8.856 -18.783 1.00 62.00 91 LEU A N 1
ATOM 724 C CA . LEU A 1 91 ? 30.070 -7.639 -18.034 1.00 62.00 91 LEU A CA 1
ATOM 725 C C . LEU A 1 91 ? 30.530 -7.855 -16.584 1.00 62.00 91 LEU A C 1
ATOM 727 O O . LEU A 1 91 ? 29.887 -8.619 -15.859 1.00 62.00 91 LEU A O 1
ATOM 731 N N . PRO A 1 92 ? 31.652 -7.256 -16.145 1.00 58.31 92 PRO A N 1
ATOM 732 C CA . PRO A 1 92 ? 32.023 -7.301 -14.739 1.00 58.31 92 PRO A CA 1
ATOM 733 C C . PRO A 1 92 ? 31.049 -6.451 -13.909 1.00 58.31 92 PRO A C 1
ATOM 735 O O . PRO A 1 92 ? 30.547 -5.435 -14.382 1.00 58.31 92 PRO A O 1
ATOM 738 N N . ALA A 1 93 ? 30.818 -6.861 -12.658 1.00 58.44 93 ALA A N 1
ATOM 739 C CA . ALA A 1 93 ? 30.021 -6.119 -11.675 1.00 58.44 93 ALA A CA 1
ATOM 740 C C . ALA A 1 93 ? 28.561 -5.831 -12.088 1.00 58.44 93 ALA A C 1
ATOM 742 O O . ALA A 1 93 ? 28.037 -4.746 -11.841 1.00 58.44 93 ALA A O 1
ATOM 743 N N . VAL A 1 94 ? 27.874 -6.814 -12.678 1.00 59.34 94 VAL A N 1
ATOM 744 C CA . VAL A 1 94 ? 26.420 -6.719 -12.873 1.00 59.34 94 VAL A CA 1
ATOM 745 C C . VAL A 1 94 ? 25.713 -7.040 -11.558 1.00 59.34 94 VAL A C 1
ATOM 747 O O . VAL A 1 94 ? 25.867 -8.135 -11.017 1.00 59.34 94 VAL A O 1
ATOM 750 N N . SER A 1 95 ? 24.929 -6.089 -11.056 1.00 60.09 95 SER A N 1
ATOM 751 C CA . SER A 1 95 ? 23.965 -6.323 -9.981 1.00 60.09 95 SER A CA 1
ATOM 752 C C . SER A 1 95 ? 22.590 -6.574 -10.592 1.00 60.09 95 SER A C 1
ATOM 754 O O . SER A 1 95 ? 22.166 -5.838 -11.483 1.00 60.09 95 SER A O 1
ATOM 756 N N . PHE A 1 96 ? 21.898 -7.609 -10.120 1.00 64.00 96 PHE A N 1
ATOM 757 C CA . PHE A 1 96 ? 20.514 -7.895 -10.486 1.00 64.00 96 PHE A CA 1
ATOM 758 C C . PHE A 1 96 ? 19.634 -7.706 -9.255 1.00 64.00 96 PHE A C 1
ATOM 760 O O . PHE A 1 96 ? 19.944 -8.233 -8.187 1.00 64.00 96 PHE A O 1
ATOM 767 N N . ILE A 1 97 ? 18.517 -7.003 -9.418 1.00 61.88 97 ILE A N 1
ATOM 768 C CA . ILE A 1 97 ? 17.438 -6.977 -8.433 1.00 61.88 97 ILE A CA 1
ATOM 769 C C . ILE A 1 97 ? 16.357 -7.917 -8.961 1.00 61.88 97 ILE A C 1
ATOM 771 O O . ILE A 1 97 ? 15.775 -7.667 -10.015 1.00 61.88 97 ILE A O 1
ATOM 775 N N . ALA A 1 98 ? 16.132 -9.029 -8.265 1.00 64.38 98 ALA A N 1
ATOM 776 C CA . ALA A 1 98 ? 15.089 -9.989 -8.599 1.00 64.38 98 ALA A CA 1
ATOM 777 C C . ALA A 1 98 ? 13.971 -9.886 -7.557 1.00 64.38 98 ALA A C 1
ATOM 779 O O . ALA A 1 98 ? 14.178 -10.276 -6.414 1.00 64.38 98 ALA A O 1
ATOM 780 N N . GLY A 1 99 ? 12.817 -9.357 -7.975 1.00 66.81 99 GLY A N 1
ATOM 781 C CA . GLY A 1 99 ? 11.573 -9.337 -7.199 1.00 66.81 99 GLY A CA 1
ATOM 782 C C . GLY A 1 99 ? 11.645 -8.511 -5.915 1.00 66.81 99 GLY A C 1
ATOM 783 O O . GLY A 1 99 ? 11.918 -9.047 -4.845 1.00 66.81 99 GLY A O 1
ATOM 784 N N . VAL A 1 100 ? 11.350 -7.214 -6.007 1.00 82.81 100 VAL A N 1
ATOM 785 C CA . VAL A 1 100 ? 11.044 -6.406 -4.818 1.00 82.81 100 VAL A CA 1
ATOM 786 C C . VAL A 1 100 ? 9.549 -6.571 -4.529 1.00 82.81 100 VAL A C 1
ATOM 788 O O . VAL A 1 100 ? 8.759 -6.406 -5.461 1.00 82.81 100 VAL A O 1
ATOM 791 N N . PRO A 1 101 ? 9.132 -6.927 -3.299 1.00 88.62 101 PRO A N 1
ATOM 792 C CA . PRO A 1 101 ? 7.715 -7.066 -2.982 1.00 88.62 101 PRO A CA 1
ATOM 793 C C . PRO A 1 101 ? 6.985 -5.741 -3.215 1.00 88.62 101 PRO A C 1
ATOM 795 O O . PRO A 1 101 ? 7.506 -4.671 -2.895 1.00 88.62 101 PRO A O 1
ATOM 798 N N . GLY A 1 102 ? 5.779 -5.815 -3.781 1.00 89.69 102 GLY A N 1
ATOM 799 C CA . GLY A 1 102 ? 4.953 -4.632 -4.027 1.00 89.69 102 GLY A CA 1
ATOM 800 C C . GLY A 1 102 ? 4.203 -4.138 -2.786 1.00 89.69 102 GLY A C 1
ATOM 801 O O . GLY A 1 102 ? 3.844 -2.968 -2.690 1.00 89.69 102 GLY A O 1
ATOM 802 N N . HIS A 1 103 ? 4.016 -5.006 -1.792 1.00 93.44 103 HIS A N 1
ATOM 803 C CA . HIS A 1 103 ? 3.319 -4.683 -0.553 1.00 93.44 103 HIS A CA 1
ATOM 804 C C . HIS A 1 103 ? 3.921 -5.416 0.654 1.00 93.44 103 HIS A C 1
ATOM 806 O O . HIS A 1 103 ? 4.583 -6.446 0.511 1.00 93.44 103 HIS A O 1
ATOM 812 N N . SER A 1 104 ? 3.644 -4.905 1.853 1.00 94.75 104 SER A N 1
ATOM 813 C CA . SER A 1 104 ? 3.828 -5.600 3.131 1.00 94.75 104 SER A CA 1
ATOM 814 C C . SER A 1 104 ? 2.470 -6.070 3.646 1.00 94.75 104 SER A C 1
ATOM 816 O O . SER A 1 104 ? 1.553 -5.267 3.775 1.00 94.75 104 SER A O 1
ATOM 818 N N . ASN A 1 105 ? 2.304 -7.362 3.928 1.00 94.44 105 ASN A N 1
ATOM 819 C CA . ASN A 1 105 ? 1.031 -7.890 4.428 1.00 94.44 105 ASN A CA 1
ATOM 820 C C . ASN A 1 105 ? 0.731 -7.369 5.847 1.00 94.44 105 ASN A C 1
ATOM 822 O O . ASN A 1 105 ? 1.640 -7.296 6.679 1.00 94.44 105 ASN A O 1
ATOM 826 N N . THR A 1 106 ? -0.535 -7.065 6.151 1.00 95.06 106 THR A N 1
ATOM 827 C CA . THR A 1 106 ? -0.932 -6.579 7.486 1.00 95.06 106 THR A CA 1
ATOM 828 C C . THR A 1 106 ? -0.682 -7.593 8.599 1.00 95.06 106 THR A C 1
ATOM 830 O O . THR A 1 106 ? -0.520 -7.192 9.751 1.00 95.06 106 THR A O 1
ATOM 833 N N . ALA A 1 107 ? -0.568 -8.880 8.258 1.00 94.81 107 ALA A N 1
ATOM 834 C CA . ALA A 1 107 ? -0.236 -9.959 9.182 1.00 94.81 107 ALA A CA 1
ATOM 835 C C . ALA A 1 107 ? 1.151 -9.820 9.830 1.00 94.81 107 ALA A C 1
ATOM 837 O O . ALA A 1 107 ? 1.435 -10.475 10.830 1.00 94.81 107 ALA A O 1
ATOM 838 N N . ASN A 1 108 ? 2.024 -8.973 9.275 1.00 95.25 108 ASN A N 1
ATOM 839 C CA . ASN A 1 108 ? 3.325 -8.674 9.870 1.00 95.25 108 ASN A CA 1
ATOM 840 C C . ASN A 1 108 ? 3.227 -7.755 11.102 1.00 95.25 108 ASN A C 1
ATOM 842 O O . ASN A 1 108 ? 4.220 -7.599 11.810 1.00 95.25 108 ASN A O 1
ATOM 846 N N . TYR A 1 109 ? 2.061 -7.152 11.353 1.00 95.81 109 TYR A N 1
ATOM 847 C CA . TYR A 1 109 ? 1.828 -6.204 12.443 1.00 95.81 109 TYR A CA 1
ATOM 848 C C . TYR A 1 109 ? 0.821 -6.759 13.449 1.00 95.81 109 TYR A C 1
ATOM 850 O O . TYR A 1 109 ? 0.017 -7.637 13.143 1.00 95.81 109 TYR A O 1
ATOM 858 N N . THR A 1 110 ? 0.859 -6.227 14.668 1.00 95.69 110 THR A N 1
ATOM 859 C CA . THR A 1 110 ? -0.065 -6.602 15.744 1.00 95.69 110 THR A CA 1
ATOM 860 C C . THR A 1 110 ? -1.274 -5.680 15.766 1.00 95.69 110 THR A C 1
ATOM 862 O O . THR A 1 110 ? -1.097 -4.459 15.807 1.00 95.69 110 THR A O 1
ATOM 865 N N . TRP A 1 111 ? -2.475 -6.252 15.803 1.00 96.38 111 TRP A N 1
ATOM 866 C CA . TRP A 1 111 ? -3.736 -5.514 15.772 1.00 96.38 111 TRP A CA 1
ATOM 867 C C . TRP A 1 111 ? -4.547 -5.724 17.052 1.00 96.38 111 TRP A C 1
ATOM 869 O O . TRP A 1 111 ? -4.621 -6.828 17.589 1.00 96.38 111 TRP A O 1
ATOM 879 N N . GLU A 1 112 ? -5.168 -4.653 17.535 1.00 95.88 112 GLU A N 1
ATOM 880 C CA . GLU A 1 112 ? -6.103 -4.649 18.658 1.00 95.88 112 GLU A CA 1
ATOM 881 C C . GLU A 1 112 ? -7.520 -4.433 18.120 1.00 95.88 112 GLU A C 1
ATOM 883 O O . GLU A 1 112 ? -7.757 -3.490 17.364 1.00 95.88 112 GLU A O 1
ATOM 888 N N . ASN A 1 113 ? -8.467 -5.293 18.499 1.00 94.62 113 ASN A N 1
ATOM 889 C CA . ASN A 1 113 ? -9.872 -5.106 18.139 1.00 94.62 113 ASN A CA 1
ATOM 890 C C . ASN A 1 113 ? -10.460 -3.949 18.960 1.00 94.62 113 ASN A C 1
ATOM 892 O O . ASN A 1 113 ? -10.398 -3.978 20.190 1.00 94.62 113 ASN A O 1
ATOM 896 N N . LEU A 1 114 ? -11.014 -2.945 18.283 1.00 91.94 114 LEU A N 1
ATOM 897 C CA . LEU A 1 114 ? -11.705 -1.824 18.922 1.00 91.94 114 LEU A CA 1
ATOM 898 C C . LEU A 1 114 ? -13.192 -2.125 19.088 1.00 91.94 114 LEU A C 1
ATOM 900 O O . LEU A 1 114 ? -13.743 -2.002 20.179 1.00 91.94 114 LEU A O 1
ATOM 904 N N . GLU A 1 115 ? -13.830 -2.513 17.988 1.00 91.62 115 GLU A N 1
ATOM 905 C CA . GLU A 1 115 ? -15.265 -2.739 17.920 1.00 91.62 115 GLU A CA 1
ATOM 906 C C . GLU A 1 115 ? -15.583 -3.742 16.812 1.00 91.62 115 GLU A C 1
ATOM 908 O O . GLU A 1 115 ? -14.877 -3.836 15.808 1.00 91.62 115 GLU A O 1
ATOM 913 N N . THR A 1 116 ? -16.666 -4.494 16.988 1.00 90.81 116 THR A N 1
ATOM 914 C CA . THR A 1 116 ? -17.250 -5.332 15.940 1.00 90.81 116 THR A CA 1
ATOM 915 C C . THR A 1 116 ? -18.710 -4.951 15.786 1.00 90.81 116 THR A C 1
ATOM 917 O O . THR A 1 116 ? -19.496 -5.103 16.721 1.00 90.81 116 THR A O 1
ATOM 920 N N . VAL A 1 117 ? -19.060 -4.443 14.607 1.00 88.94 117 VAL A N 1
ATOM 921 C CA . VAL A 1 117 ? -20.414 -3.998 14.285 1.00 88.94 117 VAL A CA 1
ATOM 922 C C . VAL A 1 117 ? -21.195 -5.185 13.736 1.00 88.94 117 VAL A C 1
ATOM 924 O O . VAL A 1 117 ? -20.796 -5.811 12.751 1.00 88.94 117 VAL A O 1
ATOM 927 N N . VAL A 1 118 ? -22.314 -5.502 14.385 1.00 91.19 118 VAL A N 1
ATOM 928 C CA . VAL A 1 118 ? -23.202 -6.620 14.037 1.00 91.19 118 VAL A CA 1
ATOM 929 C C . VAL A 1 118 ? -24.524 -6.112 13.467 1.00 91.19 118 VAL A C 1
ATOM 931 O O . VAL A 1 118 ? -24.978 -5.026 13.824 1.00 91.19 118 VAL A O 1
ATOM 934 N N . ASP A 1 119 ? -25.134 -6.900 12.584 1.00 86.56 119 ASP A N 1
ATOM 935 C CA . ASP A 1 119 ? -26.467 -6.628 12.034 1.00 86.56 119 ASP A CA 1
ATOM 936 C C . ASP A 1 119 ? -27.593 -7.005 13.022 1.00 86.56 119 ASP A C 1
ATOM 938 O O . ASP A 1 119 ? -27.336 -7.581 14.085 1.00 86.56 119 ASP A O 1
ATOM 942 N N . GLU A 1 120 ? -28.851 -6.724 12.670 1.00 86.56 120 GLU A N 1
ATOM 943 C CA . GLU A 1 120 ? -30.038 -7.036 13.483 1.00 86.56 120 GLU A CA 1
ATOM 944 C C . GLU A 1 120 ? -30.164 -8.539 13.814 1.00 86.56 120 GLU A C 1
ATOM 946 O O . GLU A 1 120 ? -30.679 -8.898 14.877 1.00 86.56 120 GLU A O 1
ATOM 951 N N . GLU A 1 121 ? -29.639 -9.431 12.963 1.00 85.12 121 GLU A N 1
ATOM 952 C CA . GLU A 1 121 ? -29.575 -10.877 13.222 1.00 85.12 121 GLU A CA 1
ATOM 953 C C . GLU A 1 121 ? -28.329 -11.340 14.006 1.00 85.12 121 GLU A C 1
ATOM 955 O O . GLU A 1 121 ? -28.156 -12.541 14.235 1.00 85.12 121 GLU A O 1
ATOM 960 N N . GLY A 1 122 ? -27.454 -10.422 14.429 1.00 83.00 122 GLY A N 1
ATOM 961 C CA . GLY A 1 122 ? -26.233 -10.732 15.181 1.00 83.00 122 GLY A CA 1
ATOM 962 C C . GLY A 1 122 ? -25.079 -11.272 14.330 1.00 83.00 122 GLY A C 1
ATOM 963 O O . GLY A 1 122 ? -24.147 -11.867 14.870 1.00 83.00 122 GLY A O 1
ATOM 964 N N . VAL A 1 123 ? -25.132 -11.090 13.007 1.00 86.69 123 VAL A N 1
ATOM 965 C CA . VAL A 1 123 ? -24.037 -11.438 12.088 1.00 86.69 123 VAL A CA 1
ATOM 966 C C . VAL A 1 123 ? -23.047 -10.268 12.025 1.00 86.69 123 VAL A C 1
ATOM 968 O O . VAL A 1 123 ? -23.485 -9.135 11.823 1.00 86.69 123 VAL A O 1
ATOM 971 N N . PRO A 1 124 ? -21.728 -10.493 12.180 1.00 88.50 124 PRO A N 1
ATOM 972 C CA . PRO A 1 124 ? -20.744 -9.418 12.106 1.00 88.50 124 PRO A CA 1
ATOM 973 C C . PRO A 1 124 ? -20.657 -8.861 10.681 1.00 88.50 124 PRO A C 1
ATOM 975 O O . PRO A 1 124 ? -20.379 -9.598 9.733 1.00 88.50 124 PRO A O 1
ATOM 978 N N . LYS A 1 125 ? -20.887 -7.552 10.537 1.00 91.81 125 LYS A N 1
ATOM 979 C CA . LYS A 1 125 ? -20.814 -6.823 9.265 1.00 91.81 125 LYS A CA 1
ATOM 980 C C . LYS A 1 125 ? -19.374 -6.395 8.981 1.00 91.81 125 LYS A C 1
ATOM 982 O O . LYS A 1 125 ? -18.832 -6.715 7.925 1.00 91.81 125 LYS A O 1
ATOM 987 N N . TYR A 1 126 ? -18.749 -5.710 9.936 1.00 93.62 126 TYR A N 1
ATOM 988 C CA . TYR A 1 126 ? -17.341 -5.318 9.887 1.00 93.62 126 TYR A CA 1
ATOM 989 C C . TYR A 1 126 ? -16.768 -5.137 11.294 1.00 93.62 126 TYR A C 1
ATOM 991 O O . TYR A 1 126 ? -17.498 -4.843 12.244 1.00 93.62 126 TYR A O 1
ATOM 999 N N . SER A 1 127 ? -15.451 -5.273 11.413 1.00 94.50 127 SER A N 1
ATOM 1000 C CA . SER A 1 127 ? -14.706 -5.040 12.651 1.00 94.50 127 SER A CA 1
ATOM 1001 C C . SER A 1 127 ? -13.670 -3.943 12.456 1.00 94.50 127 SER A C 1
ATOM 1003 O O . SER A 1 127 ? -13.031 -3.859 11.408 1.00 94.50 127 SER A O 1
ATOM 1005 N N . LEU A 1 128 ? -13.485 -3.124 13.488 1.00 95.75 128 LEU A N 1
ATOM 1006 C CA . LEU A 1 128 ? -12.481 -2.071 13.560 1.00 95.75 128 LEU A CA 1
ATOM 1007 C C . LEU A 1 128 ? -11.260 -2.566 14.326 1.00 95.75 128 LEU A C 1
ATOM 1009 O O . LEU A 1 128 ? -11.368 -3.078 15.443 1.00 95.75 128 LEU A O 1
ATOM 1013 N N . TRP A 1 129 ? -10.090 -2.364 13.733 1.00 96.38 129 TRP A N 1
ATOM 1014 C CA . TRP A 1 129 ? -8.816 -2.809 14.279 1.00 96.38 129 TRP A CA 1
ATOM 1015 C C . TRP A 1 129 ? -7.827 -1.661 14.309 1.00 96.38 129 TRP A C 1
ATOM 1017 O O . TRP A 1 129 ? -7.704 -0.938 13.326 1.00 96.38 129 TRP A O 1
ATOM 1027 N N . ALA A 1 130 ? -7.091 -1.528 15.407 1.00 96.88 130 ALA A N 1
ATOM 1028 C CA . ALA A 1 130 ? -6.061 -0.515 15.574 1.00 96.88 130 ALA A CA 1
ATOM 1029 C C . ALA A 1 130 ? -4.676 -1.145 15.723 1.00 96.88 130 ALA A C 1
ATOM 1031 O O . ALA A 1 130 ? -4.517 -2.167 16.389 1.00 96.88 130 ALA A O 1
ATOM 1032 N N . SER A 1 131 ? -3.653 -0.512 15.154 1.00 97.06 131 SER A N 1
ATOM 1033 C CA . SER A 1 131 ? -2.266 -0.934 15.333 1.00 97.06 131 SER A CA 1
ATOM 1034 C C . SER A 1 131 ? -1.318 0.251 15.465 1.00 97.06 131 SER A C 1
ATOM 1036 O O . SER A 1 131 ? -1.225 1.100 14.577 1.00 97.06 131 SER A O 1
ATOM 1038 N N . THR A 1 132 ? -0.566 0.271 16.566 1.00 96.25 132 THR A N 1
ATOM 1039 C CA . THR A 1 132 ? 0.551 1.205 16.775 1.00 96.25 132 THR A CA 1
ATOM 1040 C C . THR A 1 132 ? 1.803 0.749 16.029 1.00 96.25 132 THR A C 1
ATOM 1042 O O . THR A 1 132 ? 2.493 1.556 15.419 1.00 96.25 132 THR A O 1
ATOM 1045 N N . ASN A 1 133 ? 2.081 -0.558 15.996 1.00 95.19 133 ASN A N 1
ATOM 1046 C CA . ASN A 1 133 ? 3.275 -1.075 15.326 1.00 95.19 133 ASN A CA 1
ATOM 1047 C C . ASN A 1 133 ? 3.220 -0.880 13.800 1.00 95.19 133 ASN A C 1
ATOM 1049 O O . ASN A 1 133 ? 4.234 -0.561 13.183 1.00 95.19 133 ASN A O 1
ATOM 1053 N N . ALA A 1 134 ? 2.031 -1.010 13.202 1.00 95.62 134 ALA A N 1
ATOM 1054 C CA . ALA A 1 134 ? 1.816 -0.676 11.798 1.00 95.62 134 ALA A CA 1
ATOM 1055 C C . ALA A 1 134 ? 2.106 0.808 11.514 1.00 95.62 134 ALA A C 1
ATOM 1057 O O . ALA A 1 134 ? 2.750 1.126 10.515 1.00 95.62 134 ALA A O 1
ATOM 1058 N N . TYR A 1 135 ? 1.682 1.704 12.412 1.00 95.62 135 TYR A N 1
ATOM 1059 C CA . TYR A 1 135 ? 1.934 3.140 12.294 1.00 95.62 135 TYR A CA 1
ATOM 1060 C C . TYR A 1 135 ? 3.430 3.459 12.353 1.00 95.62 135 TYR A C 1
ATOM 1062 O O . TYR A 1 135 ? 3.941 4.172 11.496 1.00 95.62 135 TYR A O 1
ATOM 1070 N N . GLU A 1 136 ? 4.153 2.899 13.324 1.00 93.94 136 GLU A N 1
ATOM 1071 C CA . GLU A 1 136 ? 5.604 3.092 13.456 1.00 93.94 136 GLU A CA 1
ATOM 1072 C C . GLU A 1 136 ? 6.379 2.562 12.241 1.00 93.94 136 GLU A C 1
ATOM 1074 O O . GLU A 1 136 ? 7.375 3.156 11.828 1.00 93.94 136 GLU A O 1
ATOM 1079 N N . ALA A 1 137 ? 5.919 1.458 11.645 1.00 94.06 137 ALA A N 1
ATOM 1080 C CA . ALA A 1 137 ? 6.504 0.924 10.419 1.00 94.06 137 ALA A CA 1
ATOM 1081 C C . ALA A 1 137 ? 6.227 1.813 9.197 1.00 94.06 137 ALA A C 1
ATOM 1083 O O . ALA A 1 137 ? 7.052 1.869 8.287 1.00 94.06 137 ALA A O 1
ATOM 1084 N N . TRP A 1 138 ? 5.080 2.496 9.170 1.00 94.88 138 TRP A N 1
ATOM 1085 C CA . TRP A 1 138 ? 4.718 3.441 8.116 1.00 94.88 138 TRP A CA 1
ATOM 1086 C C . TRP A 1 138 ? 5.478 4.763 8.237 1.00 94.88 138 TRP A C 1
ATOM 1088 O O . TRP A 1 138 ? 5.983 5.273 7.235 1.00 94.88 138 TRP A O 1
ATOM 1098 N N . TYR A 1 139 ? 5.580 5.287 9.461 1.00 93.25 139 TYR A N 1
ATOM 1099 C CA . TYR A 1 139 ? 6.199 6.565 9.813 1.00 93.25 139 TYR A CA 1
ATOM 1100 C C . TYR A 1 139 ? 7.429 6.342 10.711 1.00 93.25 139 TYR A C 1
ATOM 1102 O O . TYR A 1 139 ? 7.363 6.556 11.928 1.00 93.25 139 TYR A O 1
ATOM 1110 N N . PRO A 1 140 ? 8.572 5.913 10.147 1.00 89.62 140 PRO A N 1
ATOM 1111 C CA . PRO A 1 140 ? 9.787 5.712 10.924 1.00 89.62 140 PRO A CA 1
ATOM 1112 C C . PRO A 1 140 ? 10.314 7.042 11.487 1.00 89.62 140 PRO A C 1
ATOM 1114 O O . PRO A 1 140 ? 10.199 8.097 10.870 1.00 89.62 140 PRO A O 1
ATOM 1117 N N . THR A 1 141 ? 10.986 6.999 12.643 1.00 81.50 141 THR A N 1
ATOM 1118 C CA . THR A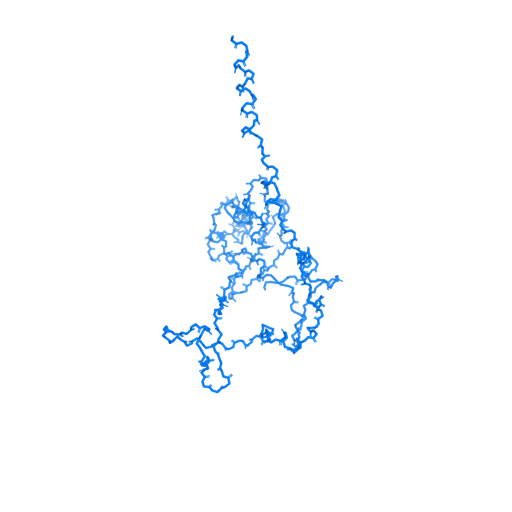 1 141 ? 11.544 8.198 13.309 1.00 81.50 141 THR A CA 1
ATOM 1119 C C . THR A 1 141 ? 12.610 8.925 12.475 1.00 81.50 141 THR A C 1
ATOM 1121 O O . THR A 1 141 ? 12.901 10.097 12.713 1.00 81.50 141 THR A O 1
ATOM 1124 N N . SER A 1 142 ? 13.223 8.238 11.509 1.00 74.00 142 SER A N 1
ATOM 1125 C CA . SER A 1 142 ? 14.250 8.789 10.628 1.00 74.00 142 SER A CA 1
ATOM 1126 C C . SER A 1 142 ? 13.868 8.584 9.166 1.00 74.00 142 SER A C 1
ATOM 1128 O O . SER A 1 142 ? 14.065 7.494 8.629 1.00 74.00 142 SER A O 1
ATOM 1130 N N . GLY A 1 143 ? 13.382 9.637 8.516 1.00 72.00 143 GLY A N 1
ATOM 1131 C CA . GLY A 1 143 ? 13.101 9.634 7.083 1.00 72.00 143 GLY A CA 1
ATOM 1132 C C . GLY A 1 143 ? 11.677 10.055 6.752 1.00 72.00 143 GLY A C 1
ATOM 1133 O O . GLY A 1 143 ? 11.012 10.710 7.550 1.00 72.00 143 GLY A O 1
ATOM 1134 N N . ASP A 1 144 ? 11.277 9.708 5.536 1.00 83.25 144 ASP A N 1
ATOM 1135 C CA . ASP A 1 144 ? 9.921 9.863 5.015 1.00 83.25 144 ASP A CA 1
ATOM 1136 C C . ASP A 1 144 ? 9.099 8.584 5.280 1.00 83.25 144 ASP A C 1
ATOM 1138 O O . ASP A 1 144 ? 9.583 7.623 5.887 1.00 83.25 144 ASP A O 1
ATOM 1142 N N . THR A 1 145 ? 7.858 8.571 4.811 1.00 89.19 145 THR A N 1
ATOM 1143 C CA . THR A 1 145 ? 6.954 7.422 4.827 1.00 89.19 145 THR A CA 1
ATOM 1144 C C . THR A 1 145 ? 7.495 6.232 4.036 1.00 89.19 145 THR A C 1
ATOM 1146 O O . THR A 1 145 ? 8.137 6.371 2.995 1.00 89.19 145 THR A O 1
ATOM 1149 N N . VAL A 1 146 ? 7.230 5.028 4.545 1.00 91.56 146 VAL A N 1
ATOM 1150 C CA . VAL A 1 146 ? 7.655 3.769 3.908 1.00 91.56 146 VAL A CA 1
ATOM 1151 C C . VAL A 1 146 ? 6.618 3.259 2.909 1.00 91.56 146 VAL A C 1
ATOM 1153 O O . VAL A 1 146 ? 6.978 2.609 1.927 1.00 91.56 146 VAL A O 1
ATOM 1156 N N . PHE A 1 147 ? 5.340 3.546 3.151 1.00 94.06 147 PHE A N 1
ATOM 1157 C CA . PHE A 1 147 ? 4.215 3.082 2.343 1.00 94.06 147 PHE A CA 1
ATOM 1158 C C . PHE A 1 147 ? 3.434 4.265 1.771 1.00 94.06 147 PHE A C 1
ATOM 1160 O O . PHE A 1 147 ? 3.478 5.370 2.309 1.00 94.06 147 PHE A O 1
ATOM 1167 N N . LYS A 1 148 ? 2.703 4.019 0.680 1.00 91.25 148 LYS A N 1
ATOM 1168 C CA . LYS A 1 148 ? 1.920 5.041 -0.033 1.00 91.25 148 LYS A CA 1
ATOM 1169 C C . LYS A 1 148 ? 0.405 4.803 0.022 1.00 91.25 148 LYS A C 1
ATOM 1171 O O . LYS A 1 148 ? -0.351 5.727 -0.247 1.00 91.25 148 LYS A O 1
ATOM 1176 N N . GLY A 1 149 ? -0.054 3.602 0.385 1.00 92.50 149 GLY A N 1
ATOM 1177 C CA . GLY A 1 149 ? -1.486 3.287 0.435 1.00 92.50 149 GLY A CA 1
ATOM 1178 C C . GLY A 1 149 ? -1.812 1.907 1.009 1.00 92.50 149 GLY A C 1
ATOM 1179 O O . GLY A 1 149 ? -0.907 1.116 1.279 1.00 92.50 149 GLY A O 1
ATOM 1180 N N . LEU A 1 150 ? -3.103 1.624 1.205 1.00 94.31 150 LEU A N 1
ATOM 1181 C CA . LEU A 1 150 ? -3.611 0.301 1.581 1.00 94.31 150 LEU A CA 1
ATOM 1182 C C . LEU A 1 15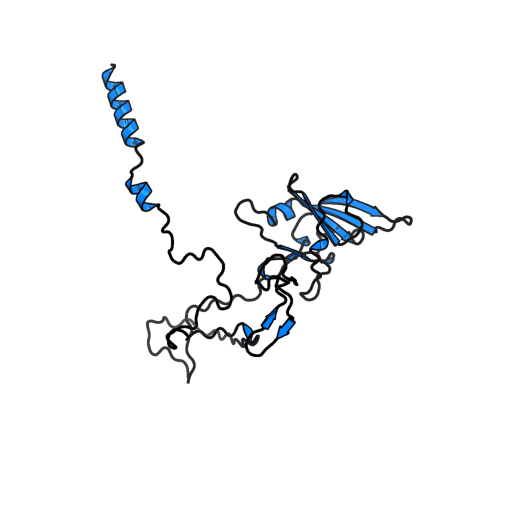0 ? -4.156 -0.449 0.365 1.00 94.31 150 LEU A C 1
ATOM 1184 O O . LEU A 1 150 ? -4.804 0.126 -0.506 1.00 94.31 150 LEU A O 1
ATOM 1188 N N . LEU A 1 151 ? -3.935 -1.757 0.357 1.00 94.88 151 LEU A N 1
ATOM 1189 C CA . LEU A 1 151 ? -4.402 -2.692 -0.652 1.00 94.88 151 LEU A CA 1
ATOM 1190 C C . LEU A 1 151 ? -5.337 -3.705 -0.004 1.00 94.88 151 LEU A C 1
ATOM 1192 O O . LEU A 1 151 ? -4.966 -4.333 0.989 1.00 94.88 151 LEU A O 1
ATOM 1196 N N . PHE A 1 152 ? -6.521 -3.883 -0.580 1.00 94.62 152 PHE A N 1
ATOM 1197 C CA . PHE A 1 152 ? -7.516 -4.856 -0.130 1.00 94.62 152 PHE A CA 1
ATOM 1198 C C . PHE A 1 152 ? -7.640 -6.015 -1.125 1.00 94.62 152 PHE A C 1
ATOM 1200 O O . PHE A 1 152 ? -7.214 -5.904 -2.274 1.00 94.62 152 PHE A O 1
ATOM 1207 N N . ASP A 1 153 ? -8.241 -7.125 -0.693 1.00 93.12 153 ASP A N 1
ATOM 1208 C CA . ASP A 1 153 ? -8.496 -8.318 -1.515 1.00 93.12 153 ASP A CA 1
ATOM 1209 C C . ASP A 1 153 ? -7.261 -8.860 -2.261 1.00 93.12 153 ASP A C 1
ATOM 1211 O O . ASP A 1 153 ? -7.353 -9.312 -3.402 1.00 93.12 153 ASP A O 1
ATOM 1215 N N . LEU A 1 154 ? -6.103 -8.863 -1.599 1.00 93.00 154 LEU A N 1
ATOM 1216 C CA . LEU A 1 154 ? -4.868 -9.442 -2.128 1.00 93.00 154 LEU A CA 1
ATOM 1217 C C . LEU A 1 154 ? -5.054 -10.874 -2.656 1.00 93.00 154 LEU A C 1
ATOM 1219 O O . LEU A 1 154 ? -5.512 -11.776 -1.942 1.00 93.00 154 LEU A O 1
ATOM 1223 N N . GLY A 1 155 ? -4.605 -11.114 -3.886 1.00 88.31 155 GLY A N 1
ATOM 1224 C CA . GLY A 1 155 ? -4.574 -12.445 -4.485 1.00 88.31 155 GLY A CA 1
ATOM 1225 C C . GLY A 1 155 ? -3.840 -12.471 -5.821 1.00 88.31 155 GLY A C 1
ATOM 1226 O O . GLY A 1 155 ? -4.017 -11.581 -6.636 1.00 88.31 155 GLY A O 1
ATOM 1227 N N . ASN A 1 156 ? -3.044 -13.521 -6.064 1.00 84.75 156 ASN A N 1
ATOM 1228 C CA . ASN A 1 156 ? -2.295 -13.723 -7.317 1.00 84.75 156 ASN A CA 1
ATOM 1229 C C . ASN A 1 156 ? -1.474 -12.495 -7.762 1.00 84.75 156 ASN A C 1
ATOM 1231 O O . ASN A 1 156 ? -1.490 -12.142 -8.935 1.00 84.75 156 ASN A O 1
ATOM 1235 N N . ASP A 1 157 ? -0.777 -11.857 -6.818 1.00 79.94 157 ASP A N 1
ATOM 1236 C CA . ASP A 1 157 ? 0.004 -10.625 -7.020 1.00 79.94 157 ASP A CA 1
ATOM 1237 C C . ASP A 1 157 ? -0.814 -9.379 -7.420 1.00 79.94 157 ASP A C 1
ATOM 1239 O O . ASP A 1 157 ? -0.233 -8.328 -7.674 1.00 79.94 157 ASP A O 1
ATOM 1243 N N . GLU A 1 158 ? -2.145 -9.461 -7.391 1.00 85.62 158 GLU A N 1
ATOM 1244 C CA . GLU A 1 158 ? -3.080 -8.355 -7.608 1.00 85.62 158 GLU A CA 1
ATOM 1245 C C . GLU A 1 158 ? -3.759 -7.937 -6.288 1.00 85.62 158 GLU A C 1
ATOM 1247 O O . GLU A 1 158 ? -3.711 -8.644 -5.274 1.00 85.62 158 GLU A O 1
ATOM 1252 N N . GLY A 1 159 ? -4.413 -6.775 -6.306 1.00 90.50 159 GLY A N 1
ATOM 1253 C CA . GLY A 1 159 ? -5.240 -6.274 -5.213 1.00 90.50 159 GLY A CA 1
ATOM 1254 C C . GLY A 1 159 ? -6.021 -5.026 -5.623 1.00 90.50 159 GLY A C 1
ATOM 1255 O O . GLY A 1 159 ? -5.802 -4.465 -6.696 1.00 90.50 159 GLY A O 1
ATOM 1256 N N . ILE A 1 160 ? -6.940 -4.590 -4.765 1.00 92.50 160 ILE A N 1
ATOM 1257 C CA . ILE A 1 160 ? -7.790 -3.420 -5.003 1.00 92.50 160 ILE A CA 1
ATOM 1258 C C . ILE A 1 160 ? -7.259 -2.237 -4.192 1.00 92.50 160 ILE A C 1
ATOM 1260 O O . ILE A 1 160 ? -7.346 -2.227 -2.960 1.00 92.50 160 ILE A O 1
ATOM 1264 N N . TYR A 1 161 ? -6.687 -1.255 -4.887 1.00 93.38 161 TYR A N 1
ATOM 1265 C CA . TYR A 1 161 ? -6.255 0.011 -4.300 1.00 93.38 161 TYR A CA 1
ATOM 1266 C C . TYR A 1 161 ? -7.433 0.992 -4.273 1.00 93.38 161 TYR A C 1
ATOM 1268 O O . TYR A 1 161 ? -8.032 1.265 -5.312 1.00 93.38 161 TYR A O 1
ATOM 1276 N N . LEU A 1 162 ? -7.785 1.484 -3.082 1.00 92.75 162 LEU A N 1
ATOM 1277 C CA . LEU A 1 162 ? -8.934 2.368 -2.850 1.00 92.75 162 LEU A CA 1
ATOM 1278 C C . LEU A 1 162 ? -8.484 3.608 -2.059 1.00 92.75 162 LEU A C 1
ATOM 1280 O O . LEU A 1 162 ? -8.647 3.630 -0.839 1.00 92.75 162 LEU A O 1
ATOM 1284 N N . PRO A 1 163 ? -7.895 4.625 -2.713 1.00 90.06 163 PRO A N 1
ATOM 1285 C CA . PRO A 1 163 ? -7.435 5.835 -2.023 1.00 90.06 163 PRO A CA 1
ATOM 1286 C C . PRO A 1 163 ? -8.581 6.610 -1.350 1.00 90.06 163 PRO A C 1
ATOM 1288 O O . PRO A 1 163 ? -8.411 7.112 -0.245 1.00 90.06 163 PRO A O 1
ATOM 1291 N N . ASP A 1 164 ? -9.777 6.619 -1.946 1.00 90.81 164 ASP A N 1
ATOM 1292 C CA . ASP A 1 164 ? -10.959 7.336 -1.426 1.00 90.81 164 ASP A CA 1
ATOM 1293 C C . ASP A 1 164 ? -11.544 6.737 -0.127 1.00 90.81 164 ASP A C 1
ATOM 1295 O O . ASP A 1 164 ? -12.443 7.306 0.508 1.00 90.81 164 ASP A O 1
ATOM 1299 N N . ASN A 1 165 ? -11.058 5.561 0.273 1.00 93.19 165 ASN A N 1
ATOM 1300 C CA . ASN A 1 165 ? -11.494 4.879 1.487 1.00 93.19 165 ASN A CA 1
ATOM 1301 C C . ASN A 1 165 ? -10.745 5.343 2.745 1.00 93.19 165 ASN A C 1
ATOM 1303 O O . ASN A 1 165 ? -11.072 4.879 3.841 1.00 93.19 165 ASN A O 1
ATOM 1307 N N . GLU A 1 166 ? -9.789 6.262 2.604 1.00 94.31 166 GLU A N 1
ATOM 1308 C CA . GLU A 1 166 ? -9.195 6.964 3.736 1.00 94.31 166 GLU A CA 1
ATOM 1309 C C . GLU A 1 166 ? -10.233 7.884 4.396 1.00 94.31 166 GLU A C 1
ATOM 1311 O O . GLU A 1 166 ? -10.869 8.707 3.733 1.00 94.31 166 GLU A O 1
ATOM 1316 N N . LYS A 1 167 ? -10.426 7.731 5.707 1.00 94.88 167 LYS A N 1
ATOM 1317 C CA . LYS A 1 167 ? -11.355 8.523 6.520 1.00 94.88 167 LYS A CA 1
ATOM 1318 C C . LYS A 1 167 ? -10.604 9.423 7.484 1.00 94.88 167 LYS A C 1
ATOM 1320 O O . LYS A 1 167 ? -9.533 9.077 7.976 1.00 94.88 167 LYS A O 1
ATOM 1325 N N . SER A 1 168 ? -11.196 10.580 7.770 1.00 91.06 168 SER A N 1
ATOM 1326 C CA . SER A 1 168 ? -10.622 11.549 8.714 1.00 91.06 168 SER A CA 1
ATOM 1327 C C . SER A 1 168 ? -11.060 11.301 10.157 1.00 91.06 168 SER A C 1
ATOM 1329 O O . SER A 1 168 ? -10.410 11.776 11.086 1.00 91.06 168 SER A O 1
ATOM 1331 N N . SER A 1 169 ? -12.164 10.579 10.356 1.00 90.50 169 SER A N 1
ATOM 1332 C CA . SER A 1 169 ? -12.769 10.357 11.668 1.00 90.50 169 SER A CA 1
ATOM 1333 C C . SER A 1 169 ? -13.319 8.937 11.808 1.00 90.50 169 SER A C 1
ATOM 1335 O O . SER A 1 169 ? -13.618 8.270 10.815 1.00 90.50 169 SER A O 1
ATOM 1337 N N . LEU A 1 170 ? -13.442 8.461 13.052 1.00 89.44 170 LEU A N 1
ATOM 1338 C CA . LEU A 1 170 ? -13.946 7.114 13.340 1.00 89.44 170 LEU A CA 1
ATOM 1339 C C . LEU A 1 170 ? -15.453 7.005 13.051 1.00 89.44 170 LEU A C 1
ATOM 1341 O O . LEU A 1 170 ? -15.955 5.933 12.736 1.00 89.44 170 LEU A O 1
ATOM 1345 N N . GLU A 1 171 ? -16.174 8.122 13.118 1.00 89.38 171 GLU A N 1
ATOM 1346 C CA . GLU A 1 171 ? -17.609 8.216 12.855 1.00 89.38 171 GLU A CA 1
ATOM 1347 C C . GLU A 1 171 ? -17.969 8.013 11.374 1.00 89.38 171 GLU A C 1
ATOM 1349 O O . GLU A 1 171 ? -19.115 7.701 11.056 1.00 89.38 171 GLU A O 1
ATOM 1354 N N . GLU A 1 172 ? -17.003 8.176 10.466 1.00 90.88 172 GLU A N 1
ATOM 1355 C CA . GLU A 1 172 ? -17.171 7.940 9.026 1.00 90.88 172 GLU A CA 1
ATOM 1356 C C . GLU A 1 172 ? -17.071 6.453 8.643 1.00 90.88 172 GLU A C 1
ATOM 1358 O O . GLU A 1 172 ? -17.263 6.107 7.476 1.00 90.88 172 GLU A O 1
ATOM 1363 N N . PHE A 1 173 ? -16.769 5.566 9.596 1.00 92.25 173 PHE A N 1
ATOM 1364 C CA . PHE A 1 173 ? -16.703 4.129 9.347 1.00 92.25 173 PHE A CA 1
ATOM 1365 C C . PHE A 1 173 ? -18.103 3.512 9.279 1.00 92.25 173 PHE A C 1
ATOM 1367 O O . PHE A 1 173 ? -18.715 3.206 10.304 1.00 92.25 173 PHE A O 1
ATOM 1374 N N . ASP A 1 174 ? -18.586 3.265 8.063 1.00 91.56 174 ASP A N 1
ATOM 1375 C CA . ASP A 1 174 ? -19.900 2.672 7.777 1.00 91.56 174 ASP A CA 1
ATOM 1376 C C . ASP A 1 174 ? -19.839 1.288 7.086 1.00 91.56 174 ASP A C 1
ATOM 1378 O O . ASP A 1 174 ? -20.847 0.555 7.031 1.00 91.56 174 ASP A O 1
ATOM 1382 N N . SER A 1 175 ? -18.658 0.902 6.588 1.00 92.44 175 SER A N 1
ATOM 1383 C CA . SER A 1 175 ? -18.404 -0.348 5.863 1.00 92.44 175 SER A CA 1
ATOM 1384 C C . SER A 1 175 ? -17.029 -0.974 6.143 1.00 92.44 175 SER A C 1
ATOM 1386 O O . SER A 1 175 ? -16.180 -0.428 6.854 1.00 92.44 175 SER A O 1
ATOM 1388 N N . ASP A 1 176 ? -16.794 -2.143 5.540 1.00 91.88 176 ASP A N 1
ATOM 1389 C CA . ASP A 1 176 ? -15.470 -2.747 5.407 1.00 91.88 176 ASP A CA 1
ATOM 1390 C C . ASP A 1 176 ? -14.587 -1.971 4.410 1.00 91.88 176 ASP A C 1
ATOM 1392 O O . ASP A 1 176 ? -15.081 -1.153 3.629 1.00 91.88 176 ASP A O 1
ATOM 1396 N N . ARG A 1 177 ? -13.276 -2.257 4.424 1.00 94.38 177 ARG A N 1
ATOM 1397 C CA . ARG A 1 177 ? -12.252 -1.694 3.518 1.00 94.38 177 ARG A CA 1
ATOM 1398 C C . ARG A 1 177 ? -11.992 -0.201 3.692 1.00 94.38 177 ARG A C 1
ATOM 1400 O O . ARG A 1 177 ? -11.534 0.453 2.759 1.00 94.38 177 ARG A O 1
ATOM 1407 N N . LEU A 1 178 ? -12.281 0.339 4.862 1.00 95.50 178 LEU A N 1
ATOM 1408 C CA . LEU A 1 178 ? -11.991 1.718 5.227 1.00 95.50 178 LEU A CA 1
ATOM 1409 C C . LEU A 1 178 ? -10.750 1.754 6.109 1.00 95.50 178 LEU A C 1
ATOM 1411 O O . LEU A 1 178 ? -10.431 0.778 6.793 1.00 95.50 178 LEU A O 1
ATOM 1415 N N . PHE A 1 179 ? -10.032 2.868 6.096 1.00 95.75 179 PHE A N 1
ATOM 1416 C CA . PHE A 1 179 ? -8.877 3.052 6.965 1.00 95.75 179 PHE A CA 1
ATOM 1417 C C . PHE A 1 179 ? -8.706 4.515 7.349 1.00 95.75 179 PHE A C 1
ATOM 1419 O O . PHE A 1 179 ? -9.205 5.406 6.674 1.00 95.75 179 PHE A O 1
ATOM 1426 N N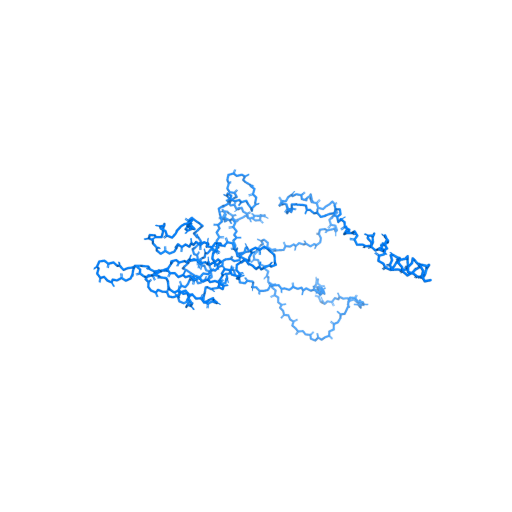 . MET A 1 180 ? -8.005 4.759 8.448 1.00 95.38 180 MET A N 1
ATOM 1427 C CA . MET A 1 180 ? -7.635 6.094 8.896 1.00 95.38 180 MET A CA 1
ATOM 1428 C C . MET A 1 180 ? -6.283 6.070 9.605 1.00 95.38 180 MET A C 1
ATOM 1430 O O . MET A 1 180 ? -5.873 5.056 10.186 1.00 95.38 180 MET A O 1
ATOM 1434 N N . PHE A 1 181 ? -5.622 7.222 9.605 1.00 95.00 181 PHE A N 1
ATOM 1435 C CA . PHE A 1 181 ? -4.404 7.462 10.363 1.00 95.00 181 PHE A CA 1
ATOM 1436 C C . PHE A 1 181 ? -4.713 8.359 11.558 1.00 95.00 181 PHE A C 1
ATOM 1438 O O . PHE A 1 181 ? -5.008 9.542 11.415 1.00 95.00 181 PHE A O 1
ATOM 1445 N N . ASP A 1 182 ? -4.614 7.801 12.760 1.00 94.19 182 ASP A N 1
ATOM 1446 C CA . ASP A 1 182 ? -4.652 8.573 13.994 1.00 94.19 182 ASP A CA 1
ATOM 1447 C C . ASP A 1 182 ? -3.225 9.012 14.341 1.00 94.19 182 ASP A C 1
ATOM 1449 O O . ASP A 1 182 ? -2.448 8.293 14.981 1.00 94.19 182 ASP A O 1
ATOM 1453 N N . HIS A 1 183 ? -2.865 10.205 13.872 1.00 93.12 183 HIS A N 1
ATOM 1454 C CA . HIS A 1 183 ? -1.551 10.790 14.116 1.00 93.12 183 HIS A CA 1
ATOM 1455 C C . HIS A 1 183 ? -1.337 11.218 15.575 1.00 93.12 183 HIS A C 1
ATOM 1457 O O . HIS A 1 183 ? -0.186 11.292 16.004 1.00 93.12 183 HIS A O 1
ATOM 1463 N N . GLU A 1 184 ? -2.403 11.487 16.339 1.00 92.19 184 GLU A N 1
ATOM 1464 C CA . GLU A 1 184 ? -2.301 11.922 17.738 1.00 92.19 184 GLU A CA 1
ATOM 1465 C C . GLU A 1 184 ? -1.921 10.757 18.653 1.00 92.19 184 GLU A C 1
ATOM 1467 O O . GLU A 1 184 ? -1.057 10.899 19.521 1.00 92.19 184 GLU A O 1
ATOM 1472 N N . ASN A 1 185 ? -2.528 9.589 18.429 1.00 92.81 185 ASN A N 1
ATOM 1473 C CA . ASN A 1 185 ? -2.254 8.376 19.200 1.00 92.81 185 ASN A CA 1
ATOM 1474 C C . ASN A 1 185 ? -1.236 7.440 18.533 1.00 92.81 185 ASN A C 1
ATOM 1476 O O . ASN A 1 185 ? -0.936 6.381 19.091 1.00 92.81 185 ASN A O 1
ATOM 1480 N N . HIS A 1 186 ? -0.709 7.812 17.361 1.00 94.12 186 HIS A N 1
ATOM 1481 C CA . HIS A 1 186 ? 0.199 7.001 16.545 1.00 94.12 186 HIS A CA 1
ATOM 1482 C C . HIS A 1 186 ? -0.378 5.614 16.229 1.00 94.12 186 HIS A C 1
ATOM 1484 O O . HIS A 1 186 ? 0.239 4.585 16.509 1.00 94.12 186 HIS A O 1
ATOM 1490 N N . LYS A 1 187 ? -1.596 5.576 15.677 1.00 95.62 187 LYS A N 1
ATOM 1491 C CA . LYS A 1 187 ? -2.294 4.334 15.320 1.00 95.62 187 LYS A CA 1
ATOM 1492 C C . LYS A 1 187 ? -2.786 4.372 13.880 1.00 95.62 187 LYS A C 1
ATOM 1494 O O . LYS A 1 187 ? -3.265 5.392 13.401 1.00 95.62 187 LYS A O 1
ATOM 1499 N N . ILE A 1 188 ? -2.707 3.232 13.205 1.00 96.12 188 ILE A N 1
ATOM 1500 C CA . ILE A 1 188 ? -3.478 2.974 11.986 1.00 96.12 188 ILE A CA 1
ATOM 1501 C C . ILE A 1 188 ? -4.733 2.231 12.411 1.00 96.12 188 ILE A C 1
ATOM 1503 O O . ILE A 1 188 ? -4.628 1.231 13.124 1.00 96.12 188 ILE A O 1
ATOM 1507 N N . ILE A 1 189 ? -5.895 2.713 11.984 1.00 96.50 189 ILE A N 1
ATOM 1508 C CA . ILE A 1 189 ? -7.173 2.041 12.206 1.00 96.50 189 ILE A CA 1
ATOM 1509 C C . ILE A 1 189 ? -7.709 1.598 10.850 1.00 96.50 189 ILE A C 1
ATOM 1511 O O . ILE A 1 189 ? -7.699 2.376 9.901 1.00 96.50 189 ILE A O 1
ATOM 1515 N N . LEU A 1 190 ? -8.160 0.352 10.741 1.00 95.69 190 LEU A N 1
ATOM 1516 C CA . LEU A 1 190 ? -8.771 -0.166 9.519 1.00 95.69 190 LEU A CA 1
ATOM 1517 C C . LEU A 1 190 ? -10.005 -1.011 9.817 1.00 95.69 190 LEU A C 1
ATOM 1519 O O . LEU A 1 190 ? -10.132 -1.575 10.908 1.00 95.69 190 LEU A O 1
ATOM 1523 N N . SER A 1 191 ? -10.903 -1.100 8.837 1.00 95.69 191 SER A N 1
ATOM 1524 C CA . SER A 1 191 ? -12.078 -1.959 8.891 1.00 95.69 191 SER A CA 1
ATOM 1525 C C . SER A 1 191 ? -11.908 -3.205 8.033 1.00 95.69 191 SER A C 1
ATOM 1527 O O . SER A 1 191 ? -11.517 -3.151 6.863 1.00 95.69 191 SER A O 1
ATOM 1529 N N . THR A 1 192 ? -12.232 -4.353 8.619 1.00 94.75 192 THR A N 1
ATOM 1530 C CA . THR A 1 192 ? -12.248 -5.644 7.929 1.00 94.75 192 THR A CA 1
ATOM 1531 C C . THR A 1 192 ? -13.665 -6.171 7.801 1.00 94.75 192 THR A C 1
ATOM 1533 O O . THR A 1 192 ? -14.544 -5.822 8.584 1.00 94.75 192 THR A O 1
ATOM 1536 N N . PHE A 1 193 ? -13.895 -7.007 6.791 1.00 92.81 193 PHE A N 1
ATOM 1537 C CA . PHE A 1 193 ? -15.179 -7.671 6.608 1.00 92.81 193 PHE A CA 1
ATOM 1538 C C . PHE A 1 193 ? -15.427 -8.687 7.730 1.00 92.81 193 PHE A C 1
ATOM 1540 O O . PHE A 1 193 ? -14.573 -9.534 8.008 1.00 92.81 193 PHE A O 1
ATOM 1547 N N . GLY A 1 194 ? -16.607 -8.625 8.352 1.00 90.25 194 GLY A N 1
ATOM 1548 C CA . GLY A 1 194 ? -16.951 -9.459 9.503 1.00 90.25 194 GLY A CA 1
ATOM 1549 C C . GLY A 1 194 ? -15.904 -9.367 10.617 1.00 90.25 194 GLY A C 1
ATOM 1550 O O . GLY A 1 194 ? -15.431 -8.282 10.921 1.00 90.25 194 GLY A O 1
ATOM 1551 N N . GLU A 1 195 ? -15.512 -10.512 11.181 1.00 88.38 195 GLU A N 1
ATOM 1552 C CA . GLU A 1 195 ? -14.510 -10.631 12.259 1.00 88.38 195 GLU A CA 1
ATOM 1553 C C . GLU A 1 195 ? -13.106 -11.007 11.746 1.00 88.38 195 GLU A C 1
ATOM 1555 O O . GLU A 1 195 ? -12.315 -11.639 12.451 1.00 88.38 195 GLU A O 1
ATOM 1560 N N . MET A 1 196 ? -12.780 -10.694 10.488 1.00 92.12 196 MET A N 1
ATOM 1561 C CA . MET A 1 196 ? -11.478 -11.067 9.928 1.00 92.12 196 MET A CA 1
ATOM 1562 C C . MET A 1 196 ? -10.343 -10.287 10.607 1.00 92.12 196 MET A C 1
ATOM 1564 O O . MET A 1 196 ? -10.239 -9.072 10.459 1.00 92.12 196 MET A O 1
ATOM 1568 N N . ASP A 1 197 ? -9.474 -10.991 11.331 1.00 92.81 197 ASP A N 1
ATOM 1569 C CA . ASP A 1 197 ? -8.318 -10.408 12.020 1.00 92.81 197 ASP A CA 1
ATOM 1570 C C . ASP A 1 197 ? -7.226 -9.996 11.007 1.00 92.81 197 ASP A C 1
ATOM 1572 O O . ASP A 1 197 ? -6.705 -10.863 10.292 1.00 92.81 197 ASP A O 1
ATOM 1576 N N . PRO A 1 198 ? -6.823 -8.713 10.927 1.00 93.94 198 PRO A N 1
ATOM 1577 C CA . PRO A 1 198 ? -5.772 -8.256 10.017 1.00 93.94 198 PRO A CA 1
ATOM 1578 C C . PRO A 1 198 ? -4.393 -8.864 10.307 1.00 93.94 198 PRO A C 1
ATOM 1580 O O . PRO A 1 198 ? -3.523 -8.830 9.434 1.00 93.94 198 PRO A O 1
ATOM 1583 N N . SER A 1 199 ? -4.202 -9.457 11.491 1.00 94.06 199 SER A N 1
ATOM 1584 C CA . SER A 1 199 ? -3.014 -10.234 11.870 1.00 94.06 199 SER A CA 1
ATOM 1585 C C . SER A 1 199 ? -2.911 -11.564 11.105 1.00 94.06 199 SER A C 1
ATOM 1587 O O . SER A 1 199 ? -1.879 -12.233 11.141 1.00 94.06 199 SER A O 1
ATOM 1589 N N . ASN A 1 200 ? -3.973 -11.980 10.409 1.00 93.31 200 ASN A N 1
ATOM 1590 C CA . ASN A 1 200 ? -4.000 -13.186 9.594 1.00 93.31 200 ASN A CA 1
ATOM 1591 C C . ASN A 1 200 ? -3.822 -12.856 8.104 1.00 93.31 200 ASN A C 1
ATOM 1593 O O . ASN A 1 200 ? -4.537 -12.034 7.535 1.00 93.31 200 ASN A O 1
ATOM 1597 N N . THR A 1 201 ? -2.932 -13.590 7.430 1.00 90.69 201 THR A N 1
ATOM 1598 C CA . THR A 1 201 ? -2.733 -13.486 5.970 1.00 90.69 201 THR A CA 1
ATOM 1599 C C . THR A 1 201 ? -4.010 -13.758 5.166 1.00 90.69 201 THR A C 1
ATOM 1601 O O . THR A 1 201 ? -4.162 -13.243 4.058 1.00 90.69 201 THR A O 1
ATOM 1604 N N . GLY A 1 202 ? -4.957 -14.519 5.730 1.00 90.25 202 GLY A N 1
ATOM 1605 C CA . GLY A 1 202 ? -6.268 -14.790 5.139 1.00 90.25 202 GLY A CA 1
ATOM 1606 C C . GLY A 1 202 ? -7.154 -13.555 4.957 1.00 90.25 202 GLY A C 1
ATOM 1607 O O . GLY A 1 202 ? -8.055 -13.596 4.123 1.00 90.25 202 GLY A O 1
ATOM 1608 N N . THR A 1 203 ? -6.872 -12.463 5.671 1.00 91.94 203 THR A N 1
ATOM 1609 C CA . THR A 1 203 ? -7.595 -11.184 5.565 1.00 91.94 203 THR A CA 1
ATOM 1610 C C . THR A 1 203 ? -7.216 -10.408 4.308 1.00 91.94 203 THR A C 1
ATOM 1612 O O . THR A 1 203 ? -7.990 -9.575 3.852 1.00 91.94 203 THR A O 1
ATOM 1615 N N . ARG A 1 204 ? -6.080 -10.751 3.677 1.00 94.06 204 ARG A N 1
ATOM 1616 C CA . ARG A 1 204 ? -5.694 -10.265 2.341 1.00 94.06 204 ARG A CA 1
ATOM 1617 C C . ARG A 1 204 ? -5.609 -8.737 2.238 1.00 94.06 204 ARG A C 1
ATOM 1619 O O . ARG A 1 204 ? -5.987 -8.161 1.222 1.00 94.06 204 ARG A O 1
ATOM 1626 N N . ILE A 1 205 ? -5.068 -8.097 3.273 1.00 95.56 205 ILE A N 1
ATOM 1627 C CA . ILE A 1 205 ? -4.772 -6.660 3.285 1.00 95.56 205 ILE A CA 1
ATOM 1628 C C . ILE A 1 205 ? -3.254 -6.462 3.294 1.00 95.56 205 ILE A C 1
ATOM 1630 O O . ILE A 1 205 ? -2.509 -7.249 3.889 1.00 95.56 205 ILE A O 1
ATOM 1634 N N . GLY A 1 206 ? -2.777 -5.418 2.620 1.00 95.25 206 GLY A N 1
ATOM 1635 C CA . GLY A 1 206 ? -1.366 -5.046 2.629 1.00 95.25 206 GLY A CA 1
ATOM 1636 C C . GLY A 1 206 ? -1.136 -3.546 2.514 1.00 95.25 206 GLY A C 1
ATOM 1637 O O . GLY A 1 206 ? -1.974 -2.810 2.011 1.00 95.25 206 GLY A O 1
ATOM 1638 N N . PHE A 1 207 ? 0.024 -3.097 2.977 1.00 95.38 207 PHE A N 1
ATOM 1639 C CA . PHE A 1 207 ? 0.516 -1.738 2.788 1.00 95.38 207 PHE A CA 1
ATOM 1640 C C . PHE A 1 207 ? 1.379 -1.679 1.539 1.00 95.38 207 PHE A C 1
ATOM 1642 O O . PHE A 1 207 ? 2.316 -2.462 1.387 1.00 95.38 207 PHE A O 1
ATOM 1649 N N . ILE A 1 208 ? 1.048 -0.767 0.637 1.00 95.00 208 ILE A N 1
ATOM 1650 C CA . ILE A 1 208 ? 1.654 -0.653 -0.682 1.00 95.00 208 ILE A CA 1
ATOM 1651 C C . ILE A 1 208 ? 2.967 0.111 -0.574 1.00 95.00 208 ILE A C 1
ATOM 1653 O O . ILE A 1 208 ? 3.009 1.221 -0.035 1.00 95.00 208 ILE A O 1
ATOM 1657 N N . TYR A 1 209 ? 4.037 -0.460 -1.121 1.00 92.56 209 TYR A N 1
ATOM 1658 C CA . TYR A 1 209 ? 5.290 0.266 -1.274 1.00 92.56 209 TYR A CA 1
ATOM 1659 C C . TYR A 1 209 ? 5.200 1.268 -2.436 1.00 92.56 209 TYR A C 1
ATOM 1661 O O . TYR A 1 209 ? 4.580 0.955 -3.452 1.00 92.56 209 TYR A O 1
ATOM 1669 N N . PRO A 1 210 ? 5.862 2.438 -2.358 1.00 88.75 210 PRO A N 1
ATOM 1670 C CA . PRO A 1 210 ? 5.767 3.475 -3.387 1.00 88.75 210 PRO A CA 1
ATOM 1671 C C . PRO A 1 210 ? 6.085 2.994 -4.811 1.00 88.75 210 PRO A C 1
ATOM 1673 O O . PRO A 1 210 ? 5.427 3.411 -5.753 1.00 88.75 210 PRO A O 1
ATOM 1676 N N . TRP A 1 211 ? 7.046 2.076 -4.976 1.00 85.56 211 TRP A N 1
ATOM 1677 C CA . TRP A 1 211 ? 7.437 1.529 -6.287 1.00 85.56 211 TRP A CA 1
ATOM 1678 C C . TRP A 1 211 ? 6.432 0.540 -6.893 1.00 85.56 211 TRP A C 1
ATOM 1680 O O . TRP A 1 211 ? 6.640 0.072 -8.011 1.00 85.56 211 TRP A O 1
ATOM 1690 N N . ALA A 1 212 ? 5.398 0.160 -6.144 1.00 89.62 212 ALA A N 1
ATOM 1691 C CA . ALA A 1 212 ? 4.352 -0.739 -6.609 1.00 89.62 212 ALA A CA 1
ATOM 1692 C C . ALA A 1 212 ? 3.118 0.005 -7.127 1.00 89.62 212 ALA A C 1
ATOM 1694 O O . ALA A 1 212 ? 2.301 -0.606 -7.802 1.00 89.62 212 ALA A O 1
ATOM 1695 N N . LEU A 1 213 ? 2.992 1.305 -6.840 1.00 89.12 213 LEU A N 1
ATOM 1696 C CA . LEU A 1 213 ? 1.993 2.154 -7.480 1.00 89.12 213 LEU A CA 1
ATOM 1697 C C . LEU A 1 213 ? 2.566 2.760 -8.750 1.00 89.12 213 LEU A C 1
ATOM 1699 O O . LEU A 1 213 ? 3.718 3.192 -8.799 1.00 89.12 213 LEU A O 1
ATOM 1703 N N . ARG A 1 214 ? 1.726 2.826 -9.776 1.00 87.75 214 ARG A N 1
ATOM 1704 C CA . ARG A 1 214 ? 2.034 3.508 -11.030 1.00 87.75 214 ARG A CA 1
ATOM 1705 C C . ARG A 1 214 ? 0.772 4.108 -11.636 1.00 87.75 214 ARG A C 1
ATOM 1707 O O . ARG A 1 214 ? -0.312 3.577 -11.393 1.00 87.75 214 ARG A O 1
ATOM 1714 N N . PRO A 1 215 ? 0.891 5.144 -12.471 1.00 89.94 215 PRO A N 1
ATOM 1715 C CA . PRO A 1 215 ? -0.218 5.592 -13.298 1.00 89.94 215 PRO A CA 1
ATOM 1716 C C . PRO A 1 215 ? -0.775 4.444 -14.153 1.00 89.94 215 PRO A C 1
ATOM 1718 O O . PRO A 1 215 ? -0.061 3.507 -14.534 1.00 89.94 215 PRO A O 1
ATOM 1721 N N . LYS A 1 216 ? -2.071 4.486 -14.447 1.00 91.06 216 LYS A N 1
ATOM 1722 C CA . LYS A 1 216 ? -2.755 3.437 -15.203 1.00 91.06 216 LYS A CA 1
ATOM 1723 C C . LYS A 1 216 ? -2.241 3.371 -16.636 1.00 91.06 216 LYS A C 1
ATOM 1725 O O . LYS A 1 216 ? -2.209 4.369 -17.346 1.00 91.06 216 LYS A O 1
ATOM 1730 N N . LEU A 1 217 ? -1.883 2.174 -17.094 1.00 90.12 217 LEU A N 1
ATOM 1731 C CA . LEU A 1 217 ? -1.495 1.953 -18.487 1.00 90.12 217 LEU A CA 1
ATOM 1732 C C . LEU A 1 217 ? -2.708 2.156 -19.413 1.00 90.12 217 LEU A C 1
ATOM 1734 O O . LEU A 1 217 ? -3.714 1.456 -19.275 1.00 90.12 217 LEU A O 1
ATOM 1738 N N . ILE A 1 218 ? -2.588 3.068 -20.377 1.00 89.81 218 ILE A N 1
ATOM 1739 C CA . ILE A 1 218 ? -3.582 3.305 -21.432 1.00 89.81 218 ILE A CA 1
ATOM 1740 C C . ILE A 1 218 ? -3.310 2.362 -22.606 1.00 89.81 218 ILE A C 1
ATOM 1742 O O . ILE A 1 218 ? -4.157 1.540 -22.962 1.00 89.81 218 ILE A O 1
ATOM 1746 N N . THR A 1 219 ? -2.119 2.460 -23.202 1.00 88.50 219 THR A N 1
ATOM 1747 C CA . THR A 1 219 ? -1.704 1.649 -24.354 1.00 88.50 219 THR A CA 1
ATOM 1748 C C . THR A 1 219 ? -0.217 1.332 -24.315 1.00 88.50 219 THR A C 1
ATOM 1750 O O . THR A 1 219 ? 0.602 2.104 -23.823 1.00 88.50 219 THR A O 1
ATOM 1753 N N . ARG A 1 220 ? 0.134 0.171 -24.873 1.00 87.94 220 ARG A N 1
ATOM 1754 C CA . ARG A 1 220 ? 1.517 -0.261 -25.070 1.00 87.94 220 ARG A CA 1
ATOM 1755 C C . ARG A 1 220 ? 1.894 -0.113 -26.533 1.00 87.94 220 ARG A C 1
ATOM 1757 O O . ARG A 1 220 ? 1.347 -0.828 -27.372 1.00 87.94 220 ARG A O 1
ATOM 1764 N N . GLU A 1 221 ? 2.847 0.765 -26.821 1.00 82.62 221 GLU A N 1
ATOM 1765 C CA . GLU A 1 221 ? 3.377 0.974 -28.168 1.00 82.62 221 GLU A CA 1
ATOM 1766 C C . GLU A 1 221 ? 4.799 0.415 -28.305 1.00 82.62 221 GLU A C 1
ATOM 1768 O O . GLU A 1 221 ? 5.457 0.041 -27.338 1.00 82.62 221 GLU A O 1
ATOM 1773 N N . SER A 1 222 ? 5.306 0.336 -29.538 1.00 76.12 222 SER A N 1
ATOM 1774 C CA . SER A 1 222 ? 6.645 -0.214 -29.802 1.00 76.12 222 SER A CA 1
ATOM 1775 C C . SER A 1 222 ? 7.797 0.654 -29.291 1.00 76.12 222 SER A C 1
ATOM 1777 O O . SER A 1 222 ? 8.928 0.175 -29.197 1.00 76.12 222 SER A O 1
ATOM 1779 N N . SER A 1 223 ? 7.530 1.939 -29.058 1.00 73.62 223 SER A N 1
ATOM 1780 C CA . SER A 1 223 ? 8.543 2.933 -28.704 1.00 73.62 223 SER A CA 1
ATOM 1781 C C . SER A 1 223 ? 8.523 3.277 -27.221 1.00 73.62 223 SER A C 1
ATOM 1783 O O . SER A 1 223 ? 9.593 3.344 -26.629 1.00 73.62 223 SER A O 1
ATOM 1785 N N . PHE A 1 224 ? 7.339 3.486 -26.645 1.00 76.25 224 PHE A N 1
ATOM 1786 C CA . PHE A 1 224 ? 7.133 3.769 -25.226 1.00 76.25 224 PHE A CA 1
ATOM 1787 C C . PHE A 1 224 ? 5.686 3.434 -24.832 1.00 76.25 224 PHE A C 1
ATOM 1789 O O . PHE A 1 224 ? 4.796 3.420 -25.685 1.00 76.25 224 PHE A O 1
ATOM 1796 N N . ASP A 1 225 ? 5.459 3.139 -23.554 1.00 82.12 225 ASP A N 1
ATOM 1797 C CA . ASP A 1 225 ? 4.124 2.905 -22.994 1.00 82.12 225 ASP A CA 1
ATOM 1798 C C . ASP A 1 225 ? 3.443 4.256 -22.682 1.00 82.12 225 ASP A C 1
ATOM 1800 O O . ASP A 1 225 ? 4.101 5.209 -22.265 1.00 82.12 225 ASP A O 1
ATOM 1804 N N . PHE A 1 226 ? 2.126 4.342 -22.887 1.00 83.25 226 PHE A N 1
ATOM 1805 C CA . PHE A 1 226 ? 1.316 5.515 -22.553 1.00 83.25 226 PHE A CA 1
ATOM 1806 C C . PHE A 1 226 ? 0.544 5.278 -21.264 1.00 83.25 226 PHE A C 1
ATOM 1808 O O . PHE A 1 226 ? -0.185 4.288 -21.145 1.00 83.25 226 PHE A O 1
ATOM 1815 N N . TYR A 1 227 ? 0.654 6.221 -20.337 1.00 89.44 227 TYR A N 1
ATOM 1816 C CA . TYR A 1 227 ? 0.005 6.173 -19.037 1.00 89.44 227 TYR A CA 1
ATOM 1817 C C . TYR A 1 227 ? -1.000 7.318 -18.851 1.00 89.44 227 TYR A C 1
ATOM 1819 O O . TYR A 1 227 ? -0.950 8.327 -19.554 1.00 89.44 227 TYR A O 1
ATOM 1827 N N . ASP A 1 228 ? -1.941 7.118 -17.931 1.00 91.56 228 ASP A N 1
ATOM 1828 C CA . ASP A 1 228 ? -2.989 8.066 -17.552 1.00 91.56 228 ASP A CA 1
ATOM 1829 C C . ASP A 1 228 ? -2.480 9.022 -16.468 1.00 91.56 228 ASP A C 1
ATOM 1831 O O . ASP A 1 228 ? -2.665 8.775 -15.274 1.00 91.56 228 ASP A O 1
ATOM 1835 N N . TYR A 1 229 ? -1.810 10.085 -16.921 1.00 89.38 229 TYR A N 1
ATOM 1836 C CA . TYR A 1 229 ? -1.218 11.134 -16.083 1.00 89.38 229 TYR A CA 1
ATOM 1837 C C . TYR A 1 229 ? -2.210 12.235 -15.659 1.00 89.38 229 TYR A C 1
ATOM 1839 O O . TYR A 1 229 ? -1.854 13.397 -15.510 1.00 89.38 229 TYR A O 1
ATOM 1847 N N . GLY A 1 230 ? -3.507 11.923 -15.636 1.00 90.38 230 GLY A N 1
ATOM 1848 C CA . GLY A 1 230 ? -4.520 12.893 -15.236 1.00 90.38 230 GLY A CA 1
ATOM 1849 C C . GLY A 1 230 ? -4.632 14.147 -16.132 1.00 90.38 230 GLY A C 1
ATOM 1850 O O . GLY A 1 230 ? -4.195 14.171 -17.290 1.00 90.38 230 GLY A O 1
ATOM 1851 N N . PRO A 1 231 ? -5.346 15.179 -15.644 1.00 91.25 231 PRO A N 1
ATOM 1852 C CA . PRO A 1 231 ? -5.555 16.440 -16.354 1.00 91.25 231 PRO A CA 1
ATOM 1853 C C . PRO A 1 231 ? -4.307 17.287 -16.618 1.00 91.25 231 PRO A C 1
ATOM 1855 O O . PRO A 1 231 ? -4.306 18.017 -17.617 1.00 91.25 231 PRO A O 1
ATOM 1858 N N . ASP A 1 232 ? -3.305 17.270 -15.735 1.00 89.50 232 ASP A N 1
ATOM 1859 C CA . ASP A 1 232 ? -2.109 18.106 -15.893 1.00 89.50 232 ASP A CA 1
ATOM 1860 C C . ASP A 1 232 ? -1.068 17.505 -16.855 1.00 89.50 232 ASP A C 1
ATOM 1862 O O . ASP A 1 232 ? -0.244 18.245 -17.406 1.00 89.50 232 ASP A O 1
ATOM 1866 N N . LEU A 1 233 ? -1.205 16.207 -17.164 1.00 84.75 233 LEU A N 1
ATOM 1867 C CA . LEU A 1 233 ? -0.315 15.427 -18.024 1.00 84.75 233 LEU A CA 1
ATOM 1868 C C . LEU A 1 233 ? 1.128 15.379 -17.499 1.00 84.75 233 LEU A C 1
ATOM 1870 O O . LEU A 1 233 ? 2.060 15.133 -18.275 1.00 84.75 233 LEU A O 1
ATOM 1874 N N . GLU A 1 234 ? 1.323 15.648 -16.212 1.00 83.62 234 GLU A N 1
ATOM 1875 C CA . GLU A 1 234 ? 2.598 15.543 -15.533 1.00 83.62 234 GLU A CA 1
ATOM 1876 C C . GLU A 1 234 ? 2.704 14.196 -14.823 1.00 83.62 234 GLU A C 1
ATOM 1878 O O . GLU A 1 234 ? 1.759 13.667 -14.270 1.00 83.62 234 GLU A O 1
ATOM 1883 N N . GLU A 1 235 ? 3.888 13.600 -14.866 1.00 82.44 235 GLU A N 1
ATOM 1884 C CA . GLU A 1 235 ? 4.114 12.297 -14.254 1.00 82.44 235 GLU A CA 1
ATOM 1885 C C . GLU A 1 235 ? 4.344 12.398 -12.741 1.00 82.44 235 GLU A C 1
ATOM 1887 O O . GLU A 1 235 ? 5.095 13.259 -12.272 1.00 82.44 235 GLU A O 1
ATOM 1892 N N . TRP A 1 236 ? 3.795 11.430 -12.004 1.00 81.44 236 TRP A N 1
ATOM 1893 C CA . TRP A 1 236 ? 3.954 11.261 -10.558 1.00 81.44 236 TRP A CA 1
ATOM 1894 C C . TRP A 1 236 ? 3.349 12.401 -9.730 1.00 81.44 236 TRP A C 1
ATOM 1896 O O . TRP A 1 236 ? 3.870 12.748 -8.663 1.00 81.44 236 TRP A O 1
ATOM 1906 N N . THR A 1 237 ? 2.256 12.981 -10.216 1.00 86.62 237 THR A N 1
ATOM 1907 C CA . THR A 1 237 ? 1.473 14.019 -9.538 1.00 86.62 237 THR A CA 1
ATOM 1908 C C . THR A 1 237 ? 0.276 13.419 -8.806 1.00 86.62 237 THR A C 1
ATOM 1910 O O . THR A 1 237 ? 0.006 12.220 -8.886 1.00 86.62 237 THR A O 1
ATOM 1913 N N . ASP A 1 238 ? -0.412 14.231 -8.004 1.00 86.12 238 ASP A N 1
ATOM 1914 C CA . ASP A 1 238 ? -1.543 13.771 -7.189 1.00 86.12 238 ASP A CA 1
ATOM 1915 C C . ASP A 1 238 ? -2.821 13.525 -8.018 1.00 86.12 238 ASP A C 1
ATOM 1917 O O . ASP A 1 238 ? -3.745 12.878 -7.526 1.00 86.12 238 ASP A O 1
ATOM 1921 N N . ASP A 1 239 ? -2.899 14.034 -9.253 1.00 87.88 239 ASP A N 1
ATOM 1922 C CA . ASP A 1 239 ? -4.036 13.851 -10.166 1.00 87.88 239 ASP A CA 1
ATOM 1923 C C . ASP A 1 239 ? -3.898 12.642 -11.105 1.00 87.88 239 ASP A C 1
ATOM 1925 O O . ASP A 1 239 ? -4.853 12.304 -11.814 1.00 87.88 239 ASP A O 1
ATOM 1929 N N . ASP A 1 240 ? -2.753 11.958 -11.064 1.00 87.94 240 ASP A N 1
ATOM 1930 C CA . ASP A 1 240 ? -2.519 10.699 -11.763 1.00 87.94 240 ASP A CA 1
ATOM 1931 C C . ASP A 1 240 ? -3.512 9.613 -11.330 1.00 87.94 240 ASP A C 1
ATOM 1933 O O . ASP A 1 240 ? -3.818 9.404 -10.151 1.00 87.94 240 ASP A O 1
ATOM 1937 N N . ASN A 1 241 ? -3.962 8.820 -12.301 1.00 90.25 241 ASN A N 1
ATOM 1938 C CA . ASN A 1 241 ? -4.842 7.689 -12.037 1.00 90.25 241 ASN A CA 1
ATOM 1939 C C . ASN A 1 241 ? -4.024 6.462 -11.610 1.00 90.25 241 ASN A C 1
ATOM 1941 O O . ASN A 1 241 ? -3.717 5.588 -12.427 1.00 90.25 241 ASN A O 1
ATOM 1945 N N . TYR A 1 242 ? -3.627 6.413 -10.339 1.00 89.81 242 TYR A N 1
ATOM 1946 C 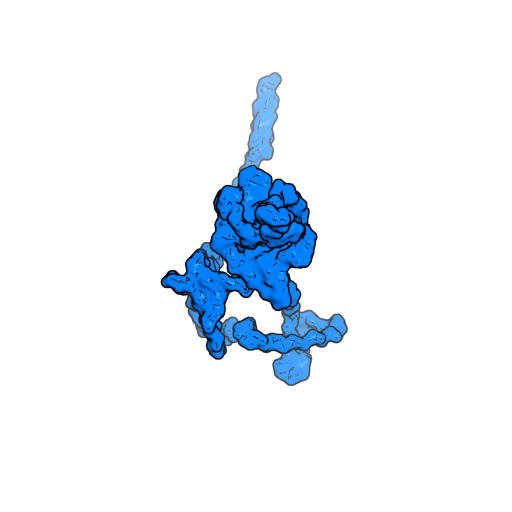CA . TYR A 1 242 ? -2.779 5.342 -9.818 1.00 89.81 242 TYR A CA 1
ATOM 1947 C C . TYR A 1 242 ? -3.482 3.986 -9.734 1.00 89.81 242 TYR A C 1
ATOM 1949 O O . TYR A 1 242 ? -4.616 3.853 -9.276 1.00 89.81 242 TYR A O 1
ATOM 1957 N N . VAL A 1 243 ? -2.737 2.949 -10.106 1.00 90.19 243 VAL A N 1
ATOM 1958 C CA . VAL A 1 243 ? -3.099 1.540 -9.954 1.00 90.19 243 VAL A CA 1
ATOM 1959 C C . VAL A 1 243 ? -1.939 0.763 -9.335 1.00 90.19 243 VAL A C 1
ATOM 1961 O O . VAL A 1 243 ? -0.771 1.130 -9.500 1.00 90.19 243 VAL A O 1
ATOM 1964 N N . TYR A 1 244 ? -2.287 -0.310 -8.626 1.00 87.62 244 TYR A N 1
ATOM 1965 C CA . TYR A 1 244 ? -1.359 -1.343 -8.165 1.00 87.62 244 TYR A CA 1
ATOM 1966 C C . TYR A 1 244 ? -1.140 -2.383 -9.276 1.00 87.62 244 TYR A C 1
ATOM 1968 O O . TYR A 1 244 ? -2.143 -2.754 -9.930 1.00 87.62 244 TYR A O 1
#